Protein AF-A0A916L8H2-F1 (afdb_monomer_lite)

Secondary structure (DSSP, 8-state):
-PPPPS--TTSPTT-SSHHHHHHHHHHHHS--PPPSS--------TTSTTHHHHH-HHHHHHHHHHHHHHHHHHHHHHHTT-HHHHHHHHHHHHHHHHHHTTS-HHHHHHHHHHHHHH-HHHHHHHHHHHHHHHHHHHHHHHHHHHHHHHHHHHHHHHHHHHHTTS-------PPPP-----------

Sequence (188 aa):
MYRRQPSYDDIPANVMPIDWYLHVRHAVGGEIAMLPETMAVYRRHAHGIWHSAYTDRRQFWETRGHGMAATLEAMLDLVHGHREREAIVGEVSAWVLREIGKTPGRQGRALLLKSIADHPRMTMLSLQHRWAQTPWRRFKRRLSTELSSLAALAYATRRRALEGRDGGYRETTSPPTGRGRNVRGSHA

pLDDT: mean 82.9, std 18.24, range [34.72, 98.25]

Organism: Mycobacterium tuberculosis (NCBI:txid1773)

Foldseek 3Di:
DADDDPDDPPPDPLQPPVVVLVVLLRVLVDDDDDDPDDPDDDDDDCPDLCNCVPVPVLVSCLPCLLNPLVNLLSCCVSCPPVVVVLLVSLCVLLVSLVSLCVNDDPSSVVSSVVSCVVRVSSVVSVVVNVVVCVVVVVVVVVVVVVVVVVVVVVVVVVVVVVVVVPPPDDDDDDDDDDDDDDDDDDDD

Radius of gyration: 30.88 Å; chains: 1; bounding box: 66×69×76 Å

Structure (mmCIF, N/CA/C/O backbone):
data_AF-A0A916L8H2-F1
#
_entry.id   AF-A0A916L8H2-F1
#
loop_
_atom_site.group_PDB
_atom_site.id
_atom_site.type_symbol
_atom_site.label_atom_id
_atom_site.label_alt_id
_atom_site.label_comp_id
_atom_site.label_asym_id
_atom_site.label_entity_id
_atom_site.label_seq_id
_atom_site.pdbx_PDB_ins_code
_atom_site.Cartn_x
_atom_site.Cartn_y
_atom_site.Cartn_z
_atom_site.occupancy
_atom_site.B_iso_or_equiv
_atom_site.auth_seq_id
_atom_site.auth_comp_id
_atom_site.auth_asym_id
_atom_site.auth_atom_id
_atom_site.pdbx_PDB_model_num
ATOM 1 N N . MET A 1 1 ? 6.626 9.255 -17.683 1.00 68.88 1 MET A N 1
ATOM 2 C CA . MET A 1 1 ? 6.162 8.111 -18.511 1.00 68.88 1 MET A CA 1
ATOM 3 C C . MET A 1 1 ? 7.050 6.909 -18.231 1.00 68.88 1 MET A C 1
ATOM 5 O O . MET A 1 1 ? 8.240 7.122 -18.031 1.00 68.88 1 MET A O 1
ATOM 9 N N . TYR A 1 2 ? 6.517 5.682 -18.199 1.00 78.69 2 TYR A N 1
ATOM 10 C CA . TYR A 1 2 ? 7.358 4.488 -18.020 1.00 78.69 2 TYR A CA 1
ATOM 11 C C . TYR A 1 2 ? 7.918 3.997 -19.344 1.00 78.69 2 TYR A C 1
ATOM 13 O O . TYR A 1 2 ? 7.225 4.001 -20.361 1.00 78.69 2 TYR A O 1
ATOM 21 N N . ARG A 1 3 ? 9.142 3.469 -19.308 1.00 82.06 3 ARG A N 1
ATOM 22 C CA . ARG A 1 3 ? 9.609 2.576 -20.364 1.00 82.06 3 ARG A CA 1
ATOM 23 C C . ARG A 1 3 ? 8.823 1.267 -20.271 1.00 82.06 3 ARG A C 1
ATOM 25 O O . ARG A 1 3 ? 8.783 0.656 -19.205 1.00 82.06 3 ARG A O 1
ATOM 32 N N . ARG A 1 4 ? 8.203 0.848 -21.378 1.00 87.06 4 ARG A N 1
ATOM 33 C CA . ARG A 1 4 ? 7.468 -0.423 -21.467 1.00 87.06 4 ARG A CA 1
ATOM 34 C C . ARG A 1 4 ? 8.397 -1.590 -21.116 1.00 87.06 4 ARG A C 1
ATOM 36 O O . ARG A 1 4 ? 9.505 -1.663 -21.642 1.00 87.06 4 ARG A O 1
ATOM 43 N N . GLN A 1 5 ? 7.937 -2.483 -20.243 1.00 88.31 5 GLN A N 1
ATOM 44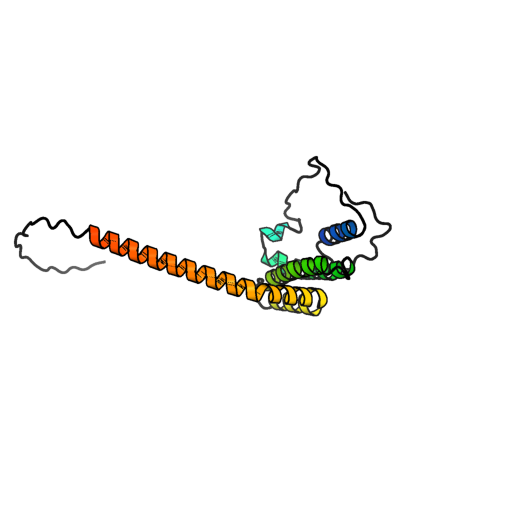 C CA . GLN A 1 5 ? 8.630 -3.738 -19.938 1.00 88.31 5 GLN A CA 1
ATOM 45 C C . GLN A 1 5 ? 8.158 -4.866 -20.878 1.00 88.31 5 GLN A C 1
ATOM 47 O O . GLN A 1 5 ? 7.074 -4.747 -21.457 1.00 88.31 5 GLN A O 1
ATOM 52 N N . PRO A 1 6 ? 8.949 -5.945 -21.057 1.00 90.50 6 PRO A N 1
ATOM 53 C CA . PRO A 1 6 ? 8.623 -7.025 -21.995 1.00 90.50 6 PRO A CA 1
ATOM 54 C C . PRO A 1 6 ? 7.297 -7.749 -21.712 1.00 90.50 6 PRO A C 1
ATOM 56 O O . PRO A 1 6 ? 6.608 -8.126 -22.654 1.00 90.50 6 PRO A O 1
ATOM 59 N N . SER A 1 7 ? 6.927 -7.919 -20.440 1.00 91.75 7 SER A N 1
ATOM 60 C CA . SER A 1 7 ? 5.671 -8.548 -20.007 1.00 91.75 7 SER A CA 1
ATOM 61 C C . SER A 1 7 ? 5.221 -7.979 -18.651 1.00 91.75 7 SER A C 1
ATOM 63 O O . SER A 1 7 ? 6.020 -7.364 -17.937 1.00 91.75 7 SER A O 1
ATOM 65 N N . TYR A 1 8 ? 3.937 -8.174 -18.341 1.00 93.25 8 TYR A N 1
ATOM 66 C CA . TYR A 1 8 ? 3.274 -7.873 -17.068 1.00 93.25 8 TYR A CA 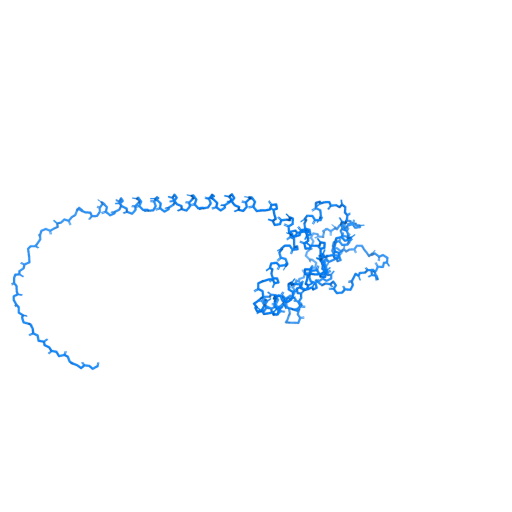1
ATOM 67 C C . TYR A 1 8 ? 2.445 -9.065 -16.549 1.00 93.25 8 TYR A C 1
ATOM 69 O O . TYR A 1 8 ? 1.621 -8.899 -15.651 1.00 93.25 8 TYR A O 1
ATOM 77 N N . ASP A 1 9 ? 2.629 -10.258 -17.119 1.00 94.31 9 ASP A N 1
ATOM 78 C CA . ASP A 1 9 ? 1.820 -11.446 -16.794 1.00 94.31 9 ASP A CA 1
ATOM 79 C C . ASP A 1 9 ? 2.128 -11.999 -15.391 1.00 94.31 9 ASP A C 1
ATOM 81 O O . ASP A 1 9 ? 1.375 -12.794 -14.837 1.00 94.31 9 ASP A O 1
ATOM 85 N N . ASP A 1 10 ? 3.233 -11.544 -14.804 1.00 93.25 10 ASP A N 1
ATOM 86 C CA . ASP A 1 10 ? 3.721 -11.873 -13.469 1.00 93.25 10 ASP A CA 1
ATOM 87 C C . ASP A 1 10 ? 3.160 -10.959 -12.365 1.00 93.25 10 ASP A C 1
ATOM 89 O O . ASP A 1 10 ? 3.525 -11.118 -11.200 1.00 93.25 10 ASP A O 1
ATOM 93 N N . ILE A 1 11 ? 2.291 -9.990 -12.690 1.00 94.06 11 ILE A N 1
ATOM 94 C CA . ILE A 1 11 ? 1.663 -9.141 -11.667 1.00 94.06 11 ILE A CA 1
ATOM 95 C C . ILE A 1 11 ? 0.781 -10.013 -10.760 1.00 94.06 11 ILE A C 1
ATOM 97 O O . ILE A 1 11 ? -0.149 -10.658 -11.255 1.00 94.06 11 ILE A O 1
ATOM 101 N N . PRO A 1 12 ? 0.998 -10.001 -9.430 1.00 93.62 12 PRO A N 1
ATOM 102 C CA . PRO A 1 12 ? 0.178 -10.786 -8.520 1.00 93.62 12 PRO A CA 1
ATOM 103 C C . PRO A 1 12 ? -1.307 -10.420 -8.602 1.00 93.62 12 PRO A C 1
ATOM 105 O O . PRO A 1 12 ? -1.689 -9.251 -8.713 1.00 93.62 12 PRO A O 1
ATOM 108 N N . ALA A 1 13 ? -2.166 -11.434 -8.499 1.00 88.19 13 ALA A N 1
ATOM 109 C CA . ALA A 1 13 ? -3.608 -11.235 -8.472 1.00 88.19 13 ALA A CA 1
ATOM 110 C C . ALA A 1 13 ? -4.035 -10.384 -7.260 1.00 88.19 13 ALA A C 1
ATOM 112 O O . ALA A 1 13 ? -3.429 -10.439 -6.191 1.00 88.19 13 ALA A O 1
ATOM 113 N N . ASN A 1 14 ? -5.132 -9.636 -7.408 1.00 88.31 14 ASN A N 1
ATOM 114 C CA . ASN A 1 14 ? -5.756 -8.818 -6.354 1.00 88.31 14 ASN A CA 1
ATOM 115 C C . ASN A 1 14 ? -4.944 -7.605 -5.860 1.00 88.31 14 ASN A C 1
ATOM 117 O O . ASN A 1 14 ? -5.375 -6.933 -4.920 1.00 88.31 14 ASN A O 1
ATOM 121 N N . VAL A 1 15 ? -3.823 -7.275 -6.510 1.00 93.62 15 VAL A N 1
ATOM 122 C CA . VAL A 1 15 ? -3.120 -6.003 -6.301 1.00 93.62 15 VAL A CA 1
ATOM 123 C C . VAL A 1 15 ? -4.055 -4.848 -6.661 1.00 93.62 15 VAL A C 1
ATOM 125 O O . VAL A 1 15 ? -4.536 -4.725 -7.789 1.00 93.62 15 VAL A O 1
ATOM 128 N N . MET A 1 16 ? -4.329 -3.992 -5.683 1.00 92.31 16 MET A N 1
ATOM 129 C CA . MET A 1 16 ? -5.097 -2.769 -5.863 1.00 92.31 16 MET A CA 1
ATOM 130 C C . MET A 1 16 ? -4.625 -1.686 -4.871 1.00 92.31 16 MET A C 1
ATOM 132 O O . MET A 1 16 ? -4.558 -1.951 -3.676 1.00 92.31 16 MET A O 1
ATOM 136 N N . PRO A 1 17 ? -4.367 -0.446 -5.309 1.00 92.69 17 PRO A N 1
ATOM 137 C CA . PRO A 1 17 ? -4.507 0.013 -6.680 1.00 92.69 17 PRO A CA 1
ATOM 138 C C . PRO A 1 17 ? -3.258 -0.378 -7.493 1.00 92.69 17 PRO A C 1
ATOM 140 O O . PRO A 1 17 ? -2.128 -0.334 -7.008 1.00 92.69 17 PRO A O 1
ATOM 143 N N . ILE A 1 18 ? -3.477 -0.839 -8.726 1.00 93.38 18 ILE A N 1
ATOM 144 C CA . ILE A 1 18 ? -2.416 -1.410 -9.575 1.00 93.38 18 ILE A CA 1
ATOM 145 C C . ILE A 1 18 ? -1.380 -0.367 -10.014 1.00 93.38 18 ILE A C 1
ATOM 147 O O . ILE A 1 18 ? -0.219 -0.698 -10.241 1.00 93.38 18 ILE A O 1
ATOM 151 N N . ASP A 1 19 ? -1.780 0.902 -10.095 1.00 91.88 19 ASP A N 1
ATOM 152 C CA . ASP A 1 19 ? -0.904 2.019 -10.441 1.00 91.88 19 ASP A CA 1
ATOM 153 C C . ASP A 1 19 ? 0.267 2.144 -9.458 1.00 91.88 19 ASP A C 1
ATOM 155 O O . ASP A 1 19 ? 1.407 2.266 -9.897 1.00 91.88 19 ASP A O 1
ATOM 159 N N . TRP A 1 20 ? 0.026 2.005 -8.150 1.00 94.19 20 TRP A N 1
ATOM 160 C CA . TRP A 1 20 ? 1.070 2.035 -7.120 1.00 94.19 20 TRP A CA 1
ATOM 161 C C . TRP A 1 20 ? 2.143 0.976 -7.377 1.00 94.19 20 TRP A C 1
ATOM 163 O O . TRP A 1 20 ? 3.334 1.290 -7.382 1.00 94.19 20 TRP A O 1
ATOM 173 N N . TYR A 1 21 ? 1.726 -0.266 -7.628 1.00 95.31 21 TYR A N 1
ATOM 174 C CA . TYR A 1 21 ? 2.643 -1.364 -7.927 1.00 95.31 21 TYR A CA 1
ATOM 175 C C . TYR A 1 21 ? 3.442 -1.095 -9.205 1.00 95.31 21 TYR A C 1
ATOM 177 O O . TYR A 1 21 ? 4.666 -1.228 -9.210 1.00 95.31 21 TYR A O 1
ATOM 185 N N . LEU A 1 22 ? 2.772 -0.648 -10.272 1.00 93.62 22 LEU A N 1
ATOM 186 C CA . LEU A 1 22 ? 3.420 -0.334 -11.546 1.00 93.62 22 LEU A CA 1
ATOM 187 C C . LEU A 1 22 ? 4.445 0.798 -11.410 1.00 93.62 22 LEU A C 1
ATOM 189 O O . LEU A 1 22 ? 5.539 0.685 -11.961 1.00 93.62 22 LEU A O 1
ATOM 193 N N . HIS A 1 23 ? 4.137 1.853 -10.650 1.00 92.25 23 HIS A N 1
ATOM 194 C CA . HIS A 1 23 ? 5.083 2.936 -10.372 1.00 92.25 23 HIS A CA 1
ATOM 195 C C . HIS A 1 23 ? 6.381 2.398 -9.763 1.00 92.25 23 HIS A C 1
ATOM 197 O O . HIS A 1 23 ? 7.465 2.689 -10.269 1.00 92.25 23 HIS A O 1
ATOM 203 N N . VAL A 1 24 ? 6.273 1.588 -8.705 1.00 92.75 24 VAL A N 1
ATOM 204 C CA . VAL A 1 24 ? 7.440 1.027 -8.011 1.00 92.75 24 VAL A CA 1
ATOM 205 C C . VAL A 1 24 ? 8.186 0.046 -8.909 1.00 92.75 24 VAL A C 1
ATOM 207 O O . VAL A 1 24 ? 9.403 0.144 -9.029 1.00 92.75 24 VAL A O 1
ATOM 210 N N . ARG A 1 25 ? 7.475 -0.850 -9.603 1.00 93.06 25 ARG A N 1
ATOM 211 C CA . ARG A 1 25 ? 8.066 -1.820 -10.538 1.00 93.06 25 ARG A CA 1
ATOM 212 C C . ARG A 1 25 ? 8.907 -1.135 -11.610 1.00 93.06 25 ARG A C 1
ATOM 214 O O . ARG A 1 25 ? 10.015 -1.575 -11.911 1.00 93.06 25 ARG A O 1
ATOM 221 N N . HIS A 1 26 ? 8.398 -0.045 -12.177 1.00 92.75 26 HIS A N 1
ATOM 222 C CA . HIS A 1 26 ? 9.134 0.724 -13.171 1.00 92.75 26 HIS A CA 1
ATOM 223 C C . HIS A 1 26 ? 10.281 1.540 -12.567 1.00 92.75 26 HIS A C 1
ATOM 225 O O . HIS A 1 26 ? 11.321 1.633 -13.209 1.00 92.75 26 HIS A O 1
ATOM 231 N N . ALA A 1 27 ? 10.131 2.064 -11.346 1.00 90.19 27 ALA A N 1
ATOM 232 C CA . ALA A 1 27 ? 11.189 2.788 -10.634 1.00 90.19 27 ALA A CA 1
ATOM 233 C C . ALA A 1 27 ? 12.363 1.892 -10.206 1.00 90.19 27 ALA A C 1
ATOM 235 O O . ALA A 1 27 ? 13.496 2.351 -10.103 1.00 90.19 27 ALA A O 1
ATOM 236 N N . VAL A 1 28 ? 12.100 0.618 -9.899 1.00 89.50 28 VAL A N 1
ATOM 237 C CA . VAL A 1 28 ? 13.145 -0.349 -9.530 1.00 89.50 28 VAL A CA 1
ATOM 238 C C . VAL A 1 28 ? 13.980 -0.730 -10.753 1.00 89.50 28 VAL A C 1
ATOM 240 O O . VAL A 1 28 ? 15.200 -0.798 -10.653 1.00 89.50 28 VAL A O 1
ATOM 243 N N . GLY A 1 29 ? 13.332 -0.962 -11.899 1.00 79.06 29 GLY A N 1
ATOM 244 C CA . GLY A 1 29 ? 13.990 -1.408 -13.132 1.00 79.06 29 GLY A CA 1
ATOM 245 C C . GLY A 1 29 ? 14.486 -0.292 -14.059 1.00 79.06 29 GLY A C 1
ATOM 246 O O . GLY A 1 29 ? 15.014 -0.592 -15.129 1.00 79.06 29 GLY A O 1
ATOM 247 N N . GLY A 1 30 ? 14.289 0.981 -13.714 1.00 78.75 30 GLY A N 1
ATOM 248 C CA . GLY A 1 30 ? 14.696 2.098 -14.560 1.00 78.75 30 GLY A CA 1
ATOM 249 C C . GLY A 1 30 ? 14.448 3.469 -13.940 1.00 78.75 30 GLY A C 1
ATOM 250 O O . GLY A 1 30 ? 13.799 3.612 -12.908 1.00 78.75 30 GLY A O 1
ATOM 251 N N . GLU A 1 31 ? 14.970 4.498 -14.597 1.00 75.69 31 GLU A N 1
ATOM 252 C CA . GLU A 1 31 ? 14.775 5.884 -14.184 1.00 75.69 31 GLU A CA 1
ATOM 253 C C . GLU A 1 31 ? 13.366 6.377 -14.533 1.00 75.69 31 GLU A C 1
ATOM 255 O O . GLU A 1 31 ? 12.789 6.029 -15.569 1.00 75.69 31 GLU A O 1
ATOM 260 N N . ILE A 1 32 ? 12.815 7.233 -13.672 1.00 79.06 32 ILE A N 1
ATOM 261 C CA . ILE A 1 32 ? 11.575 7.959 -13.941 1.00 79.06 32 ILE A CA 1
ATOM 262 C C . ILE A 1 32 ? 11.948 9.384 -14.338 1.00 79.06 32 ILE A C 1
ATOM 264 O O . ILE A 1 32 ? 12.393 10.171 -13.507 1.00 79.06 32 ILE A O 1
ATOM 268 N N . ALA A 1 33 ? 11.721 9.726 -15.605 1.00 81.00 33 ALA A N 1
ATOM 269 C CA . ALA A 1 33 ? 11.857 11.098 -16.075 1.00 81.00 33 ALA A CA 1
ATOM 270 C C . ALA A 1 33 ? 10.641 11.937 -15.651 1.00 81.00 33 ALA A C 1
ATOM 272 O O . ALA A 1 33 ? 9.489 11.566 -15.919 1.00 81.00 33 ALA A O 1
ATOM 273 N N . MET A 1 34 ? 10.912 13.081 -15.022 1.00 84.06 34 MET A N 1
ATOM 274 C CA . MET A 1 34 ? 9.935 14.146 -14.816 1.00 84.06 34 MET A CA 1
ATOM 275 C C . MET A 1 34 ? 9.882 15.010 -16.081 1.00 84.06 34 MET A C 1
ATOM 277 O O . MET A 1 34 ? 10.924 15.417 -16.587 1.00 84.06 34 MET A O 1
ATOM 281 N N . LEU A 1 35 ? 8.680 15.282 -16.587 1.00 85.62 35 LEU A N 1
ATOM 282 C CA . LEU A 1 35 ? 8.478 16.259 -17.658 1.00 85.62 35 LEU A CA 1
ATOM 283 C C . LEU A 1 35 ? 8.185 17.629 -17.025 1.00 85.62 35 LEU A C 1
ATOM 285 O O . LEU A 1 35 ? 7.431 17.664 -16.048 1.00 85.62 35 LEU A O 1
ATOM 289 N N . PRO A 1 36 ? 8.772 18.728 -17.530 1.00 87.62 36 PRO A N 1
ATOM 290 C CA . PRO A 1 36 ? 8.594 20.051 -16.935 1.00 87.62 36 PRO A CA 1
ATOM 291 C C . PRO A 1 36 ? 7.198 20.648 -17.187 1.00 87.62 36 PRO A C 1
ATOM 293 O O . PRO A 1 36 ? 6.792 21.570 -16.481 1.00 87.62 36 PRO A O 1
ATOM 296 N N . GLU A 1 37 ? 6.437 20.122 -18.149 1.00 92.50 37 GLU A N 1
ATOM 297 C CA . GLU A 1 37 ? 5.089 20.585 -18.473 1.00 92.50 37 GLU A CA 1
ATOM 298 C C . GLU A 1 37 ? 3.980 19.813 -17.739 1.00 92.50 37 GLU A C 1
ATOM 300 O O . GLU A 1 37 ? 4.087 18.629 -17.407 1.00 92.50 37 GLU A O 1
ATOM 305 N N . THR A 1 38 ? 2.838 20.478 -17.536 1.00 90.62 38 THR A N 1
ATOM 306 C CA . THR A 1 38 ? 1.627 19.819 -17.028 1.00 90.62 38 THR A CA 1
ATOM 307 C C . THR A 1 38 ? 1.020 18.932 -18.114 1.00 90.62 38 THR A C 1
ATOM 309 O O . THR A 1 38 ? 0.395 19.424 -19.049 1.00 90.62 38 THR A O 1
ATOM 312 N N . MET A 1 39 ? 1.170 17.615 -17.965 1.00 88.19 39 MET A N 1
ATOM 313 C CA . MET A 1 39 ? 0.714 16.633 -18.961 1.00 88.19 39 MET A CA 1
ATOM 314 C C . MET A 1 39 ? -0.669 16.027 -18.677 1.00 88.19 39 MET A C 1
ATOM 316 O O . MET A 1 39 ? -1.216 15.332 -19.531 1.00 88.19 39 MET A O 1
ATOM 320 N N . ALA A 1 40 ? -1.240 16.233 -17.484 1.00 86.75 40 ALA A N 1
ATOM 321 C CA . ALA A 1 40 ? -2.526 15.645 -17.111 1.00 86.75 40 ALA A CA 1
ATOM 322 C C . ALA A 1 40 ? -3.271 16.470 -16.053 1.00 86.75 40 ALA A C 1
ATOM 324 O O . ALA A 1 40 ? -2.662 17.099 -15.190 1.00 86.75 40 ALA A O 1
ATOM 325 N N . VAL A 1 41 ? -4.605 16.398 -16.084 1.00 88.25 41 VAL A N 1
ATOM 326 C CA . VAL A 1 41 ? -5.491 16.933 -15.041 1.00 88.25 41 VAL A CA 1
ATOM 327 C C . VAL A 1 41 ? -6.235 15.772 -14.392 1.00 88.25 41 VAL A C 1
ATOM 329 O O . VAL A 1 41 ? -6.882 14.980 -15.080 1.00 88.25 41 VAL A O 1
ATOM 332 N N . TYR A 1 42 ? -6.179 15.678 -13.063 1.00 86.94 42 TYR A N 1
ATOM 333 C CA . TYR A 1 42 ? -6.914 14.657 -12.323 1.00 86.94 42 TYR A CA 1
ATOM 334 C C . TYR A 1 42 ? -8.390 15.047 -12.187 1.00 86.94 42 TYR A C 1
ATOM 336 O O . TYR A 1 42 ? -8.735 15.997 -11.483 1.00 86.94 42 TYR A O 1
ATOM 344 N N . ARG A 1 43 ? -9.278 14.301 -12.851 1.00 87.31 43 ARG A N 1
ATOM 345 C CA . ARG A 1 43 ? -10.729 14.496 -12.748 1.00 87.31 43 ARG A CA 1
ATOM 346 C C . ARG A 1 43 ? -11.316 13.530 -11.730 1.00 87.31 43 ARG A C 1
ATOM 348 O O . ARG A 1 43 ? -11.178 12.316 -11.853 1.00 87.31 43 ARG A O 1
ATOM 355 N N . ARG A 1 44 ? -12.022 14.070 -10.738 1.00 87.50 44 ARG A N 1
ATOM 356 C CA . ARG A 1 44 ? -12.821 13.265 -9.810 1.00 87.50 44 ARG A CA 1
ATOM 357 C C . ARG A 1 44 ? -14.134 12.886 -10.484 1.00 87.50 44 ARG A C 1
ATOM 359 O O . ARG A 1 44 ? -14.810 13.744 -11.039 1.00 87.50 44 ARG A O 1
ATOM 366 N N . HIS A 1 45 ? -14.492 11.611 -10.418 1.00 88.75 45 HIS A N 1
ATOM 367 C CA . HIS A 1 45 ? -15.741 11.095 -10.968 1.00 88.75 45 HIS A CA 1
ATOM 368 C C . HIS A 1 45 ? -16.382 10.120 -9.980 1.00 88.75 45 HIS A C 1
ATOM 370 O O . HIS A 1 45 ? -15.664 9.424 -9.266 1.00 88.75 45 HIS A O 1
ATOM 376 N N . ALA A 1 46 ? -17.717 10.056 -9.947 1.00 89.75 46 ALA A N 1
ATOM 377 C CA . ALA A 1 46 ? -18.465 9.246 -8.976 1.00 89.75 46 ALA A CA 1
ATOM 378 C C . ALA A 1 46 ? -18.130 7.743 -9.033 1.00 89.75 46 ALA A C 1
ATOM 380 O O . ALA A 1 46 ? -18.167 7.047 -8.023 1.00 89.75 46 ALA A O 1
ATOM 381 N N . HIS A 1 47 ? -17.742 7.263 -10.216 1.00 87.00 47 HIS A N 1
ATOM 382 C CA . HIS A 1 47 ? -17.344 5.875 -10.463 1.00 87.00 47 HIS A CA 1
ATOM 383 C C . HIS A 1 47 ? -15.846 5.612 -10.222 1.00 87.00 47 HIS A C 1
ATOM 385 O O . HIS A 1 47 ? -15.349 4.530 -10.523 1.00 87.00 47 HIS A O 1
ATOM 391 N N . GLY A 1 48 ? -15.094 6.606 -9.745 1.00 88.38 48 GLY A N 1
ATOM 392 C CA . GLY A 1 48 ? -13.654 6.492 -9.546 1.00 88.38 48 GLY A CA 1
ATOM 393 C C . GLY A 1 48 ? -13.340 5.700 -8.296 1.00 88.38 48 GLY A C 1
ATOM 394 O O . GLY A 1 48 ? -14.016 5.850 -7.280 1.00 88.38 48 GLY A O 1
ATOM 395 N N . ILE A 1 49 ? -12.273 4.901 -8.332 1.00 88.06 49 ILE A N 1
ATOM 396 C CA . ILE A 1 49 ? -11.876 4.086 -7.176 1.00 88.06 49 ILE A CA 1
ATOM 397 C C . ILE A 1 49 ? -11.639 4.933 -5.920 1.00 88.06 49 ILE A C 1
ATOM 399 O O . ILE A 1 49 ? -11.966 4.520 -4.812 1.00 88.06 49 ILE A O 1
ATOM 403 N N . TRP A 1 50 ? -11.139 6.152 -6.115 1.00 91.31 50 TRP A N 1
ATOM 404 C CA . TRP A 1 50 ? -10.866 7.115 -5.057 1.00 91.31 50 TRP A CA 1
ATOM 405 C C . TRP A 1 50 ? -12.077 7.960 -4.662 1.00 91.31 50 TRP A C 1
ATOM 407 O O . TRP A 1 50 ? -11.977 8.723 -3.709 1.00 91.31 50 TRP A O 1
ATOM 417 N N . HIS A 1 51 ? -13.215 7.866 -5.357 1.00 92.06 51 HIS A N 1
ATOM 418 C CA . HIS A 1 51 ? -14.397 8.667 -5.035 1.00 92.06 51 HIS A CA 1
ATOM 419 C C . HIS A 1 51 ? -14.893 8.376 -3.617 1.00 92.06 51 HIS A C 1
ATOM 421 O O . HIS A 1 51 ? -14.986 9.296 -2.802 1.00 92.06 51 HIS A O 1
ATOM 427 N N . SER A 1 52 ? -15.095 7.093 -3.295 1.00 91.31 52 SER A N 1
ATOM 428 C CA . SER A 1 52 ? -15.524 6.675 -1.958 1.00 91.31 52 SER A CA 1
ATOM 429 C C . SER A 1 52 ? -14.473 6.959 -0.890 1.00 91.31 52 SER A C 1
ATOM 431 O O . SER A 1 52 ? -14.838 7.205 0.249 1.00 91.31 52 SER A O 1
ATOM 433 N N . ALA A 1 53 ? -13.182 7.068 -1.225 1.00 90.06 53 ALA A N 1
ATOM 434 C CA . ALA A 1 53 ? -12.172 7.469 -0.241 1.00 90.06 53 ALA A CA 1
ATOM 435 C C . ALA A 1 53 ? -12.480 8.838 0.405 1.00 90.06 53 ALA A C 1
ATOM 437 O O . ALA A 1 53 ? -12.099 9.070 1.555 1.00 90.06 53 ALA A O 1
ATOM 438 N N . TYR A 1 54 ? -13.183 9.722 -0.317 1.00 88.56 54 TYR A N 1
ATOM 439 C CA . TYR A 1 54 ? -13.592 11.043 0.166 1.00 88.56 54 TYR A CA 1
ATOM 440 C C . TYR A 1 54 ? -15.058 11.112 0.605 1.00 88.56 54 TYR A C 1
ATOM 442 O O . TYR A 1 54 ? -15.360 11.857 1.533 1.00 88.56 54 TYR A O 1
ATOM 450 N N . THR A 1 55 ? -15.959 10.380 -0.056 1.00 93.31 55 THR A N 1
ATOM 451 C CA . THR A 1 55 ? -17.409 10.471 0.198 1.00 93.31 55 THR A CA 1
ATOM 452 C C . THR A 1 55 ? -17.921 9.440 1.201 1.00 93.31 55 THR A C 1
ATOM 454 O O . THR A 1 55 ? -18.815 9.753 1.978 1.00 93.31 55 THR A O 1
ATOM 457 N N . ASP A 1 56 ? -17.324 8.248 1.239 1.00 92.62 56 ASP A N 1
ATOM 458 C CA . ASP A 1 56 ? -17.625 7.189 2.204 1.00 92.62 56 ASP A CA 1
ATOM 459 C C . ASP A 1 56 ? -16.360 6.376 2.510 1.00 92.62 56 ASP A C 1
ATOM 461 O O . ASP A 1 56 ? -16.079 5.305 1.955 1.00 92.62 56 ASP A O 1
ATOM 465 N N . ARG A 1 57 ? -15.563 6.920 3.432 1.00 92.00 57 ARG A N 1
ATOM 466 C CA . ARG A 1 57 ? -14.288 6.325 3.843 1.00 92.00 57 ARG A CA 1
ATOM 467 C C . ARG A 1 57 ? -14.460 4.894 4.354 1.00 92.00 57 ARG A C 1
ATOM 469 O O . ARG A 1 57 ? -13.551 4.086 4.185 1.00 92.00 57 ARG A O 1
ATOM 476 N N . ARG A 1 58 ? -15.594 4.580 4.987 1.00 92.44 58 ARG A N 1
ATOM 477 C CA . ARG A 1 58 ? -15.867 3.240 5.509 1.00 92.44 58 ARG A CA 1
ATOM 478 C C . ARG A 1 58 ? -16.026 2.260 4.353 1.00 92.44 58 ARG A C 1
ATOM 480 O O . ARG A 1 58 ? -15.283 1.283 4.298 1.00 92.44 58 ARG A O 1
ATOM 487 N N . GLN A 1 59 ? -16.923 2.563 3.415 1.00 92.31 59 GLN A N 1
ATOM 488 C CA . GLN A 1 59 ? -17.130 1.748 2.219 1.00 92.31 59 GLN A CA 1
ATOM 489 C C . GLN A 1 59 ? -15.820 1.546 1.450 1.00 92.31 59 GLN A C 1
ATOM 491 O O . GLN A 1 59 ? -15.534 0.437 0.989 1.00 92.31 59 GLN A O 1
ATOM 496 N N . PHE A 1 60 ? -15.002 2.599 1.334 1.00 94.38 60 PHE A N 1
ATOM 497 C CA . PHE A 1 60 ? -13.694 2.507 0.696 1.00 94.38 60 PHE A CA 1
ATOM 498 C C . PHE A 1 60 ? -12.821 1.436 1.354 1.00 94.38 60 PHE A C 1
ATOM 500 O O . PHE A 1 60 ? -12.422 0.492 0.678 1.00 94.38 60 PHE A O 1
ATOM 507 N N . TRP A 1 61 ? -12.554 1.527 2.659 1.00 95.00 61 TRP A N 1
ATOM 508 C CA . TRP A 1 61 ? -11.669 0.566 3.326 1.00 95.00 61 TRP A CA 1
ATOM 509 C C . TRP A 1 61 ? -12.256 -0.843 3.396 1.00 95.00 61 TRP A C 1
ATOM 511 O O . TRP A 1 61 ? -11.496 -1.795 3.233 1.00 95.00 61 TRP A O 1
ATOM 521 N N . GLU A 1 62 ? -13.576 -0.993 3.538 1.00 93.44 62 GLU A N 1
ATOM 522 C CA . GLU A 1 62 ? -14.246 -2.301 3.484 1.00 93.44 62 GLU A CA 1
ATOM 523 C C . GLU A 1 62 ? -14.068 -2.989 2.124 1.00 93.44 62 GLU A C 1
ATOM 525 O O . GLU A 1 62 ? -13.832 -4.193 2.063 1.00 93.44 62 GLU A O 1
ATOM 530 N N . THR A 1 63 ? -14.130 -2.221 1.034 1.00 92.38 63 THR A N 1
ATOM 531 C CA . THR A 1 63 ? -14.068 -2.759 -0.335 1.00 92.38 63 THR A CA 1
ATOM 532 C C . THR A 1 63 ? -12.634 -2.893 -0.848 1.00 92.38 63 THR A C 1
ATOM 534 O O . THR A 1 63 ? -12.323 -3.770 -1.650 1.00 92.38 63 THR A O 1
ATOM 537 N N . ARG A 1 64 ? -11.753 -1.975 -0.445 1.00 94.25 64 ARG A N 1
ATOM 538 C CA . ARG A 1 64 ? -10.443 -1.748 -1.073 1.00 94.25 64 ARG A CA 1
ATOM 539 C C . ARG A 1 64 ? -9.269 -2.070 -0.147 1.00 94.25 64 ARG A C 1
ATOM 541 O O . ARG A 1 64 ? -8.171 -2.324 -0.631 1.00 94.25 64 ARG A O 1
ATOM 548 N N . GLY A 1 65 ? -9.480 -2.119 1.168 1.00 95.06 65 GLY A N 1
ATOM 549 C CA . GLY A 1 65 ? -8.398 -2.244 2.147 1.00 95.06 65 GLY A CA 1
ATOM 550 C C . GLY A 1 65 ? -7.560 -3.515 2.004 1.00 95.06 65 GLY A C 1
ATOM 551 O O . GLY A 1 65 ? -6.336 -3.446 2.085 1.00 95.06 65 GLY A O 1
ATOM 552 N N . HIS A 1 66 ? -8.191 -4.664 1.742 1.00 96.00 66 HIS A N 1
ATOM 553 C CA . HIS A 1 66 ? -7.461 -5.925 1.534 1.00 96.00 66 HIS A CA 1
ATOM 554 C C . HIS A 1 66 ? -6.596 -5.889 0.267 1.00 96.00 66 HIS A C 1
ATOM 556 O O . HIS A 1 66 ? -5.426 -6.246 0.324 1.00 96.00 66 HIS A O 1
ATOM 562 N N . GLY A 1 67 ? -7.106 -5.328 -0.834 1.00 96.56 67 GLY A N 1
ATOM 563 C CA . GLY A 1 67 ? -6.313 -5.127 -2.053 1.00 96.56 67 GLY A CA 1
ATOM 564 C C . GLY A 1 67 ? -5.116 -4.188 -1.847 1.00 96.56 67 GLY A C 1
ATOM 565 O O . GLY A 1 67 ? -4.038 -4.435 -2.387 1.00 96.56 67 GLY A O 1
ATOM 566 N N . MET A 1 68 ? -5.259 -3.152 -1.007 1.00 96.50 68 MET A N 1
ATOM 567 C CA . MET A 1 68 ? -4.129 -2.279 -0.640 1.00 96.50 68 MET A CA 1
ATOM 568 C C . MET A 1 68 ? -3.051 -3.031 0.129 1.00 96.50 68 MET A C 1
ATOM 570 O O . MET A 1 68 ? -1.866 -2.839 -0.132 1.00 96.50 68 MET A O 1
ATOM 574 N N . ALA A 1 69 ? -3.456 -3.903 1.051 1.00 97.56 69 ALA A N 1
ATOM 575 C CA . ALA A 1 69 ? -2.533 -4.774 1.763 1.00 97.56 69 ALA A CA 1
ATOM 576 C C . ALA A 1 69 ? -1.805 -5.729 0.796 1.00 97.56 69 ALA A C 1
ATOM 578 O O . ALA A 1 69 ? -0.581 -5.824 0.856 1.00 97.56 69 ALA A O 1
ATOM 579 N N . ALA A 1 70 ? -2.530 -6.340 -0.147 1.00 98.00 70 ALA A N 1
ATOM 580 C CA . ALA A 1 70 ? -1.952 -7.199 -1.181 1.00 98.00 70 ALA A CA 1
ATOM 581 C C . ALA A 1 70 ? -0.941 -6.455 -2.073 1.00 98.00 70 ALA A C 1
ATOM 583 O O . ALA A 1 70 ? 0.104 -7.001 -2.411 1.00 98.00 70 ALA A O 1
ATOM 584 N N . THR A 1 71 ? -1.205 -5.187 -2.404 1.00 98.25 71 THR A N 1
ATOM 585 C CA . THR A 1 71 ? -0.269 -4.339 -3.162 1.00 98.25 71 THR A CA 1
ATOM 586 C C . THR A 1 71 ? 1.051 -4.141 -2.430 1.00 98.25 71 THR A C 1
ATOM 588 O O . THR A 1 71 ? 2.113 -4.278 -3.030 1.00 98.25 71 THR A O 1
ATOM 591 N N . LEU A 1 72 ? 0.997 -3.827 -1.134 1.00 97.94 72 LEU A N 1
ATOM 592 C CA . LEU A 1 72 ? 2.198 -3.614 -0.325 1.00 97.94 72 LEU A CA 1
ATOM 593 C C . LEU A 1 72 ? 2.973 -4.913 -0.108 1.00 97.94 72 LEU A C 1
ATOM 595 O O . LEU A 1 72 ? 4.197 -4.899 -0.156 1.00 97.94 72 LEU A O 1
ATOM 599 N N . GLU A 1 73 ? 2.268 -6.031 0.070 1.00 97.69 73 GLU A N 1
ATOM 600 C CA . GLU A 1 73 ? 2.878 -7.360 0.118 1.00 97.69 73 GLU A CA 1
ATOM 601 C C . GLU A 1 73 ? 3.614 -7.677 -1.193 1.00 97.69 73 GLU A C 1
ATOM 603 O O . GLU A 1 73 ? 4.782 -8.052 -1.158 1.00 97.69 73 GLU A O 1
ATOM 608 N N . ALA A 1 74 ? 2.974 -7.449 -2.344 1.00 97.62 74 ALA A N 1
ATOM 609 C CA . ALA A 1 74 ? 3.574 -7.666 -3.660 1.00 97.62 74 ALA A CA 1
ATOM 610 C C . ALA A 1 74 ? 4.785 -6.752 -3.923 1.00 97.62 74 ALA A C 1
ATOM 612 O O . ALA A 1 74 ? 5.738 -7.146 -4.593 1.00 97.62 74 ALA A O 1
ATOM 613 N N . MET A 1 75 ? 4.782 -5.525 -3.392 1.00 97.19 75 MET A N 1
ATOM 614 C CA . MET A 1 75 ? 5.924 -4.615 -3.514 1.00 97.19 75 MET A CA 1
ATOM 615 C C . MET A 1 75 ? 7.180 -5.136 -2.814 1.00 97.19 75 MET A C 1
ATOM 617 O O . MET A 1 75 ? 8.274 -4.757 -3.224 1.00 97.19 75 MET A O 1
ATOM 621 N N . LEU A 1 76 ? 7.057 -6.004 -1.804 1.00 97.00 76 LEU A N 1
ATOM 622 C CA . LEU A 1 76 ? 8.224 -6.587 -1.135 1.00 97.00 76 LEU A CA 1
ATOM 623 C C . LEU A 1 76 ? 9.058 -7.450 -2.078 1.00 97.00 76 LEU A C 1
ATOM 625 O O . LEU A 1 76 ? 10.277 -7.460 -1.951 1.00 97.00 76 LEU A O 1
ATOM 629 N N . ASP A 1 77 ? 8.430 -8.093 -3.061 1.00 96.25 77 ASP A N 1
ATOM 630 C CA . ASP A 1 77 ? 9.150 -8.870 -4.072 1.00 96.25 77 ASP A CA 1
ATOM 631 C C . ASP A 1 77 ? 9.910 -7.958 -5.053 1.00 96.25 77 ASP A C 1
ATOM 633 O O . ASP A 1 77 ? 10.951 -8.341 -5.579 1.00 96.25 77 ASP A O 1
ATOM 637 N N . LEU A 1 78 ? 9.452 -6.712 -5.244 1.00 95.12 78 LEU A N 1
ATOM 638 C CA . LEU A 1 78 ? 10.143 -5.714 -6.070 1.00 95.12 78 LEU A CA 1
ATOM 639 C C . LEU A 1 78 ? 11.340 -5.071 -5.363 1.00 95.12 78 LEU A C 1
ATOM 641 O O . LEU A 1 78 ? 12.270 -4.616 -6.024 1.00 95.12 78 LEU A O 1
ATOM 645 N N . VAL A 1 79 ? 11.298 -4.955 -4.034 1.00 95.25 79 VAL A N 1
ATOM 646 C CA . VAL A 1 79 ? 12.319 -4.234 -3.250 1.00 95.25 79 VAL A CA 1
ATOM 647 C C . VAL A 1 79 ? 13.147 -5.146 -2.350 1.00 95.25 79 VAL A C 1
ATOM 649 O O . VAL A 1 79 ? 13.881 -4.652 -1.493 1.00 95.25 79 VAL A O 1
ATOM 652 N N . HIS A 1 80 ? 13.036 -6.458 -2.548 1.00 93.75 80 HIS A N 1
ATOM 653 C CA . HIS A 1 80 ? 13.659 -7.468 -1.706 1.00 93.75 80 HIS A CA 1
ATOM 654 C C . HIS A 1 80 ? 15.157 -7.207 -1.495 1.00 93.75 80 HIS A C 1
ATOM 656 O O . HIS A 1 80 ? 15.905 -6.967 -2.443 1.00 93.75 80 HIS A O 1
ATOM 662 N N . GLY A 1 81 ? 15.595 -7.240 -0.235 1.00 91.69 81 GLY A N 1
ATOM 663 C CA . GLY A 1 81 ? 16.996 -7.039 0.144 1.00 91.69 81 GLY A CA 1
ATOM 664 C C . GLY A 1 81 ? 17.413 -5.569 0.267 1.00 91.69 81 GLY A C 1
ATOM 665 O O . GLY A 1 81 ? 18.473 -5.275 0.825 1.00 91.69 81 GLY A O 1
ATOM 666 N N . HIS A 1 82 ? 16.574 -4.619 -0.155 1.00 94.75 82 HIS A N 1
ATOM 667 C CA . HIS A 1 82 ? 16.816 -3.189 0.030 1.00 94.75 82 HIS A CA 1
ATOM 668 C C . HIS A 1 82 ? 16.159 -2.687 1.319 1.00 94.75 82 HIS A C 1
ATOM 670 O O . HIS A 1 82 ? 15.049 -2.154 1.299 1.00 94.75 82 HIS A O 1
ATOM 676 N N . ARG A 1 83 ? 16.875 -2.797 2.447 1.00 93.94 83 ARG A N 1
ATOM 677 C CA . ARG A 1 83 ? 16.351 -2.492 3.798 1.00 93.94 83 ARG A CA 1
ATOM 678 C C . ARG A 1 83 ? 15.652 -1.133 3.911 1.00 93.94 83 ARG A C 1
ATOM 680 O O . ARG A 1 83 ? 14.622 -1.032 4.568 1.00 93.94 83 ARG A O 1
ATOM 687 N N . GLU A 1 84 ? 16.184 -0.091 3.273 1.00 93.62 84 GLU A N 1
ATOM 688 C CA . GLU A 1 84 ? 15.575 1.250 3.286 1.00 93.62 84 GLU A CA 1
ATOM 689 C C . GLU A 1 84 ? 14.222 1.284 2.565 1.00 93.62 84 GLU A C 1
ATOM 691 O O . GLU A 1 84 ? 13.267 1.892 3.046 1.00 93.62 84 GLU A O 1
ATOM 696 N N . ARG A 1 85 ? 14.109 0.583 1.433 1.00 94.69 85 ARG A N 1
ATOM 697 C CA . ARG A 1 85 ? 12.869 0.501 0.653 1.00 94.69 85 ARG A CA 1
ATOM 698 C C . ARG A 1 85 ? 11.841 -0.382 1.354 1.00 94.69 85 ARG A C 1
ATOM 700 O O . ARG A 1 85 ? 10.678 -0.003 1.450 1.00 94.69 85 ARG A O 1
ATOM 707 N N . GLU A 1 86 ? 12.272 -1.508 1.919 1.00 96.88 86 GLU A N 1
ATOM 708 C CA . GLU A 1 86 ? 11.425 -2.360 2.761 1.00 96.88 86 GLU A CA 1
ATOM 709 C C . GLU A 1 86 ? 10.901 -1.600 3.992 1.00 96.88 86 GLU A C 1
ATOM 711 O O . GLU A 1 86 ? 9.735 -1.748 4.361 1.00 96.88 86 GLU A O 1
ATOM 716 N N . ALA A 1 87 ? 11.712 -0.723 4.597 1.00 95.56 87 ALA A N 1
ATOM 717 C CA . ALA A 1 87 ? 11.274 0.123 5.707 1.00 95.56 87 ALA A CA 1
ATOM 718 C C . ALA A 1 87 ? 10.163 1.106 5.296 1.00 95.56 87 ALA A C 1
ATOM 720 O O . ALA A 1 87 ? 9.214 1.298 6.061 1.00 95.56 87 ALA A O 1
ATOM 721 N N . ILE A 1 88 ? 10.236 1.674 4.085 1.00 96.00 88 ILE A N 1
ATOM 722 C CA . ILE A 1 88 ? 9.162 2.508 3.518 1.00 96.00 88 ILE A CA 1
ATOM 723 C C . ILE A 1 88 ? 7.886 1.676 3.338 1.00 96.00 88 ILE A C 1
ATOM 725 O O . ILE A 1 88 ? 6.811 2.106 3.759 1.00 96.00 88 ILE A O 1
ATOM 729 N N . VAL A 1 89 ? 7.987 0.460 2.787 1.00 97.38 89 VAL A N 1
ATOM 730 C CA . VAL A 1 89 ? 6.826 -0.443 2.670 1.00 97.38 89 VAL A CA 1
ATOM 731 C C . VAL A 1 89 ? 6.234 -0.742 4.052 1.00 97.38 89 VAL A C 1
ATOM 733 O O . VAL A 1 89 ? 5.014 -0.696 4.216 1.00 97.38 89 VAL A O 1
ATOM 736 N N . GLY A 1 90 ? 7.066 -0.967 5.072 1.00 97.44 90 GLY A N 1
ATOM 737 C CA . GLY A 1 90 ? 6.630 -1.162 6.458 1.00 97.44 90 GLY A CA 1
ATOM 738 C C . GLY A 1 90 ? 5.881 0.040 7.044 1.00 97.44 90 GLY A C 1
ATOM 739 O O . GLY A 1 90 ? 4.839 -0.129 7.683 1.00 97.44 90 GLY A O 1
ATOM 740 N N . GLU A 1 91 ? 6.359 1.260 6.795 1.00 97.31 91 GLU A N 1
ATOM 741 C CA . GLU A 1 91 ? 5.677 2.493 7.203 1.00 97.31 91 GLU A CA 1
ATOM 742 C C . GLU A 1 91 ? 4.286 2.615 6.570 1.00 97.31 91 GLU A C 1
ATOM 744 O O . GLU A 1 91 ? 3.287 2.811 7.276 1.00 97.31 91 GLU A O 1
ATOM 749 N N . VAL A 1 92 ? 4.204 2.451 5.248 1.00 97.62 92 VAL A N 1
ATOM 750 C CA . VAL A 1 92 ? 2.938 2.549 4.509 1.00 97.62 92 VAL A CA 1
ATOM 751 C C . VAL A 1 92 ? 1.984 1.426 4.933 1.00 97.62 92 VAL A C 1
ATOM 753 O O . VAL A 1 92 ? 0.797 1.679 5.150 1.00 97.62 92 VAL A O 1
ATOM 756 N N . SER A 1 93 ? 2.497 0.218 5.181 1.00 98.12 93 SER A N 1
ATOM 757 C CA . SER A 1 93 ? 1.724 -0.917 5.711 1.00 98.12 93 SER A CA 1
ATOM 758 C C . SER A 1 93 ? 1.135 -0.612 7.087 1.00 98.12 93 SER A C 1
ATOM 760 O O . SER A 1 93 ? -0.040 -0.881 7.346 1.00 98.12 93 SER A O 1
ATOM 762 N N . ALA A 1 94 ? 1.904 0.034 7.970 1.00 97.75 94 ALA A N 1
ATOM 763 C CA . ALA A 1 94 ? 1.419 0.457 9.283 1.00 97.75 94 ALA A CA 1
ATOM 764 C C . ALA A 1 94 ? 0.322 1.531 9.193 1.00 97.75 94 ALA A C 1
ATOM 766 O O . ALA A 1 94 ? -0.526 1.636 10.088 1.00 97.75 94 ALA A O 1
ATOM 767 N N . TRP A 1 95 ? 0.333 2.354 8.144 1.00 96.81 95 TRP A N 1
ATOM 768 C CA . TRP A 1 95 ? -0.768 3.261 7.841 1.00 96.81 95 TRP A CA 1
ATOM 769 C C . TRP A 1 95 ? -1.993 2.513 7.304 1.00 96.81 95 TRP A C 1
ATOM 771 O O . TRP A 1 95 ? -3.059 2.663 7.901 1.00 96.81 95 TRP A O 1
ATOM 781 N N . VAL A 1 96 ? -1.851 1.659 6.286 1.00 97.12 96 VAL A N 1
ATOM 782 C CA . VAL A 1 96 ? -2.964 0.887 5.700 1.00 97.12 96 VAL A CA 1
ATOM 783 C C . VAL A 1 96 ? -3.680 0.042 6.753 1.00 97.12 96 VAL A C 1
ATOM 785 O O . VAL A 1 96 ? -4.891 0.171 6.924 1.00 97.12 96 VAL A O 1
ATOM 788 N N . LEU A 1 97 ? -2.950 -0.758 7.535 1.00 97.31 97 LEU A N 1
ATOM 789 C CA . LEU A 1 97 ? -3.545 -1.601 8.580 1.00 97.31 97 LEU A CA 1
ATOM 790 C C . LEU A 1 97 ? -4.264 -0.773 9.653 1.00 97.31 97 LEU A C 1
ATOM 792 O O . LEU A 1 97 ? -5.313 -1.172 10.162 1.00 97.31 97 LEU A O 1
ATOM 796 N N . ARG A 1 98 ? -3.734 0.412 9.983 1.00 95.81 98 ARG A N 1
ATOM 797 C CA . ARG A 1 98 ? -4.395 1.340 10.907 1.00 95.81 98 ARG A CA 1
ATOM 798 C C . ARG A 1 98 ? -5.705 1.867 10.330 1.00 95.81 98 ARG A C 1
ATOM 800 O O . ARG A 1 98 ? -6.658 2.020 11.085 1.00 95.81 98 ARG A O 1
ATOM 807 N N . GLU A 1 99 ? -5.749 2.177 9.041 1.00 95.56 99 GLU A N 1
ATOM 808 C CA . GLU A 1 99 ? -6.965 2.668 8.396 1.00 95.56 99 GLU A CA 1
ATOM 809 C C . GLU A 1 99 ? -8.037 1.587 8.275 1.00 95.56 99 GLU A C 1
ATOM 811 O O . GLU A 1 99 ? -9.182 1.841 8.646 1.00 95.56 99 GLU A O 1
ATOM 816 N N . ILE A 1 100 ? -7.662 0.360 7.903 1.00 95.56 100 ILE A N 1
ATOM 817 C CA . ILE A 1 100 ? -8.575 -0.792 7.941 1.00 95.56 100 ILE A CA 1
ATOM 818 C C . ILE A 1 100 ? -9.145 -0.957 9.357 1.00 95.56 100 ILE A C 1
ATOM 820 O O . ILE A 1 100 ? -10.358 -1.059 9.528 1.00 95.56 100 ILE A O 1
ATOM 824 N N . GLY A 1 101 ? -8.288 -0.888 10.383 1.00 94.69 101 GLY A N 1
ATOM 825 C CA . GLY A 1 101 ? -8.685 -1.026 11.786 1.00 94.69 101 GLY A CA 1
ATOM 826 C C . GLY A 1 101 ? -9.584 0.085 12.342 1.00 94.69 101 GLY A C 1
ATOM 827 O O . GLY A 1 101 ? -10.166 -0.102 13.408 1.00 94.69 101 GLY A O 1
ATOM 828 N N . LYS A 1 102 ? -9.730 1.226 11.653 1.00 94.00 102 LYS A N 1
ATOM 829 C CA . LYS A 1 102 ? -10.702 2.274 12.023 1.00 94.00 102 LYS A CA 1
ATOM 830 C C . LYS A 1 102 ? -12.125 1.952 11.570 1.00 94.00 102 LYS A C 1
ATOM 832 O O . LYS A 1 102 ? -13.061 2.601 12.030 1.00 94.00 102 LYS A O 1
ATOM 837 N N . THR A 1 103 ? -12.292 0.985 10.673 1.00 90.88 103 THR A N 1
ATOM 838 C CA . THR A 1 103 ? -13.604 0.540 10.200 1.00 90.88 103 THR A CA 1
ATOM 839 C C . THR A 1 103 ? -14.365 -0.109 11.363 1.00 90.88 103 THR A C 1
ATOM 841 O O . THR A 1 103 ? -13.888 -1.105 11.913 1.00 90.88 103 THR A O 1
ATOM 844 N N . PRO A 1 104 ? -15.523 0.433 11.778 1.00 87.31 104 PRO A N 1
ATOM 845 C CA . PRO A 1 104 ? -16.231 -0.055 12.955 1.00 87.31 104 PRO A CA 1
ATOM 846 C C . PRO A 1 104 ? -16.874 -1.432 12.725 1.00 87.31 104 PRO A C 1
ATOM 848 O O . PRO A 1 104 ? -17.218 -1.814 11.607 1.00 87.31 104 PRO A O 1
ATOM 851 N N . GLY A 1 105 ? -17.105 -2.163 13.818 1.00 88.50 105 GLY A N 1
ATOM 852 C CA . GLY A 1 105 ? -17.885 -3.404 13.817 1.00 88.50 105 GLY A CA 1
ATOM 853 C C . GLY A 1 105 ? -17.097 -4.683 13.504 1.00 88.50 105 GLY A C 1
ATOM 854 O O . GLY A 1 105 ? -15.874 -4.692 13.348 1.00 88.50 105 GLY A O 1
ATOM 855 N N . ARG A 1 106 ? -17.822 -5.812 13.449 1.00 89.12 106 ARG A N 1
ATOM 856 C CA . ARG A 1 106 ? -17.234 -7.149 13.233 1.00 89.12 106 ARG A CA 1
ATOM 857 C C . ARG A 1 106 ? -16.584 -7.286 11.855 1.00 89.12 106 ARG A C 1
ATOM 859 O O . ARG A 1 106 ? -15.553 -7.939 11.747 1.00 89.12 106 ARG A O 1
ATOM 866 N N . GLN A 1 107 ? -17.153 -6.640 10.838 1.00 87.19 107 GLN A N 1
ATOM 867 C CA . GLN A 1 107 ? -16.667 -6.701 9.459 1.00 87.19 107 GLN A CA 1
ATOM 868 C C . GLN A 1 107 ? -15.291 -6.043 9.301 1.00 87.19 107 GLN A C 1
ATOM 870 O O . GLN A 1 107 ? -14.380 -6.678 8.781 1.00 87.19 107 GLN A O 1
ATOM 875 N N . GLY A 1 108 ? -15.098 -4.829 9.831 1.00 90.31 108 GLY A N 1
ATOM 876 C CA . GLY A 1 108 ? -13.793 -4.158 9.817 1.00 90.31 108 GLY A CA 1
ATOM 877 C C . GLY A 1 108 ? -12.712 -4.947 10.561 1.00 90.31 108 GLY A C 1
ATOM 878 O O . GLY A 1 108 ? -11.592 -5.097 10.072 1.00 90.31 108 GLY A O 1
ATOM 879 N N . ARG A 1 109 ? -13.062 -5.544 11.710 1.00 94.25 109 ARG A N 1
ATOM 880 C CA . ARG A 1 109 ? -12.148 -6.423 12.457 1.00 94.25 109 ARG A CA 1
ATOM 881 C C . ARG A 1 109 ? -11.794 -7.691 11.679 1.00 94.25 109 ARG A C 1
ATOM 883 O O . ARG A 1 109 ? -10.625 -8.060 11.649 1.00 94.25 109 ARG A O 1
ATOM 890 N N . ALA A 1 110 ? -12.778 -8.353 11.072 1.00 95.69 110 ALA A N 1
ATOM 891 C CA . ALA A 1 110 ? -12.547 -9.543 10.258 1.00 95.69 110 ALA A CA 1
ATOM 892 C C . ALA A 1 110 ? -11.648 -9.224 9.057 1.00 95.69 110 ALA A C 1
ATOM 894 O O . ALA A 1 110 ? -10.705 -9.962 8.792 1.00 95.69 110 ALA A O 1
ATOM 895 N N . LEU A 1 111 ? -11.881 -8.086 8.396 1.00 96.31 111 LEU A N 1
ATOM 896 C CA . LEU A 1 111 ? -11.050 -7.608 7.296 1.00 96.31 111 LEU A CA 1
ATOM 897 C C . LEU A 1 111 ? -9.604 -7.363 7.736 1.00 96.31 111 LEU A C 1
ATOM 899 O O . LEU A 1 111 ? -8.684 -7.824 7.070 1.00 96.31 111 LEU A O 1
ATOM 903 N N . LEU A 1 112 ? -9.393 -6.691 8.872 1.00 97.19 112 LEU A N 1
ATOM 904 C CA . LEU A 1 112 ? -8.052 -6.467 9.416 1.00 97.19 112 LEU A CA 1
ATOM 905 C C . LEU A 1 112 ? -7.330 -7.788 9.708 1.00 97.19 112 LEU A C 1
ATOM 907 O O . LEU A 1 112 ? -6.176 -7.952 9.321 1.00 97.19 112 LEU A O 1
ATOM 911 N N . LEU A 1 113 ? -8.004 -8.722 10.384 1.00 97.69 113 LEU A N 1
ATOM 912 C CA . LEU A 1 113 ? -7.431 -10.027 10.718 1.00 97.69 113 LEU A CA 1
ATOM 913 C C . LEU A 1 113 ? -7.107 -10.837 9.461 1.00 97.69 113 LEU A C 1
ATOM 915 O O . LEU A 1 113 ? -6.039 -11.435 9.397 1.00 97.69 113 LEU A O 1
ATOM 919 N N . LYS A 1 114 ? -7.984 -10.799 8.453 1.00 97.31 114 LYS A N 1
ATOM 920 C CA . LYS A 1 114 ? -7.742 -11.423 7.150 1.00 97.31 114 LYS A CA 1
ATOM 921 C C . LYS A 1 114 ? -6.515 -10.822 6.465 1.00 97.31 114 LYS A C 1
ATOM 923 O O . LYS A 1 114 ? -5.635 -11.566 6.059 1.00 97.31 114 LYS A O 1
ATOM 928 N N . SER A 1 115 ? -6.409 -9.493 6.392 1.00 97.31 115 SER A N 1
ATOM 929 C CA . SER A 1 115 ? -5.239 -8.825 5.801 1.00 97.31 115 SER A CA 1
ATOM 930 C C . SER A 1 115 ? -3.937 -9.172 6.526 1.00 97.31 115 SER A C 1
ATOM 932 O O . SER A 1 115 ? -2.905 -9.302 5.882 1.00 97.31 115 SER A O 1
ATOM 934 N N . ILE A 1 116 ? -3.976 -9.331 7.852 1.00 97.94 116 ILE A N 1
ATOM 935 C CA . ILE A 1 116 ? -2.817 -9.758 8.647 1.00 97.94 116 ILE A CA 1
ATOM 936 C C . ILE A 1 116 ? -2.439 -11.211 8.340 1.00 97.94 116 ILE A C 1
ATOM 938 O O . ILE A 1 116 ? -1.259 -11.510 8.175 1.00 97.94 116 ILE A O 1
ATOM 942 N N . ALA A 1 117 ? -3.430 -12.103 8.284 1.00 98.12 117 ALA A N 1
ATOM 943 C CA . ALA A 1 117 ? -3.217 -13.528 8.055 1.00 98.12 117 ALA A CA 1
ATOM 944 C C . ALA A 1 117 ? -2.689 -13.814 6.642 1.00 98.12 117 ALA A C 1
ATOM 946 O O . ALA A 1 117 ? -1.749 -14.587 6.489 1.00 98.12 117 ALA A O 1
ATOM 947 N N . ASP A 1 118 ? -3.258 -13.155 5.631 1.00 97.69 118 ASP A N 1
ATOM 948 C CA . ASP A 1 118 ? -2.900 -13.378 4.227 1.00 97.69 118 ASP A CA 1
ATOM 949 C C . ASP A 1 118 ? -1.554 -12.737 3.847 1.00 97.69 118 ASP A C 1
ATOM 951 O O . ASP A 1 118 ? -0.923 -13.154 2.876 1.00 97.69 118 ASP A O 1
ATOM 955 N N . HIS A 1 119 ? -1.112 -11.711 4.583 1.00 97.50 119 HIS A N 1
ATOM 956 C CA . HIS A 1 119 ? 0.063 -10.901 4.236 1.00 97.50 119 HIS A CA 1
ATOM 957 C C . HIS A 1 119 ? 0.994 -10.702 5.451 1.00 97.50 119 HIS A C 1
ATOM 959 O O . HIS A 1 119 ? 1.108 -9.599 6.012 1.00 97.50 119 HIS A O 1
ATOM 965 N N . PRO A 1 120 ? 1.662 -11.776 5.913 1.00 97.38 120 PRO A N 1
ATOM 966 C CA . PRO A 1 120 ? 2.466 -11.737 7.129 1.00 97.38 120 PRO A CA 1
ATOM 967 C C . PRO A 1 120 ? 3.749 -10.908 6.984 1.00 97.38 120 PRO A C 1
ATOM 969 O O . PRO A 1 120 ? 4.177 -10.300 7.969 1.00 97.38 120 PRO A O 1
ATOM 972 N N . ARG A 1 121 ? 4.364 -10.835 5.790 1.00 97.62 121 ARG A N 1
ATOM 973 C CA . ARG A 1 121 ? 5.639 -10.118 5.593 1.00 97.62 121 ARG A CA 1
ATOM 974 C C . ARG A 1 121 ? 5.450 -8.614 5.771 1.00 97.62 121 ARG A C 1
ATOM 976 O O . ARG A 1 121 ? 6.110 -8.012 6.622 1.00 97.62 121 ARG A O 1
ATOM 983 N N . MET A 1 122 ? 4.494 -8.018 5.056 1.00 96.81 122 MET A N 1
ATOM 984 C CA . MET A 1 122 ? 4.186 -6.592 5.206 1.00 96.81 122 MET A CA 1
ATOM 985 C C . MET A 1 122 ? 3.685 -6.271 6.622 1.00 96.81 122 MET A C 1
ATOM 987 O O . MET A 1 122 ? 4.036 -5.234 7.195 1.00 96.81 122 MET A O 1
ATOM 991 N N . THR A 1 123 ? 2.948 -7.198 7.249 1.00 97.38 123 THR A N 1
ATOM 992 C CA . THR A 1 123 ? 2.478 -7.023 8.628 1.00 97.38 123 THR A CA 1
ATOM 993 C C . THR A 1 123 ? 3.644 -6.984 9.611 1.00 97.38 123 THR A C 1
ATOM 995 O O . THR A 1 123 ? 3.675 -6.114 10.486 1.00 97.38 123 THR A O 1
ATOM 998 N N . MET A 1 124 ? 4.626 -7.873 9.460 1.00 97.69 124 MET A N 1
ATOM 999 C CA . MET A 1 124 ? 5.822 -7.895 10.301 1.00 97.69 124 MET A CA 1
ATOM 1000 C C . MET A 1 124 ? 6.611 -6.586 10.181 1.00 97.69 124 MET A C 1
ATOM 1002 O O . MET A 1 124 ? 6.942 -5.973 11.197 1.00 97.69 124 MET A O 1
ATOM 1006 N N . LEU A 1 125 ? 6.837 -6.098 8.959 1.00 97.25 125 LEU A N 1
ATOM 1007 C CA . LEU A 1 125 ? 7.508 -4.813 8.732 1.00 97.25 125 LEU A CA 1
ATOM 1008 C C . LEU A 1 125 ? 6.725 -3.642 9.338 1.00 97.25 125 LEU A C 1
ATOM 1010 O O . LEU A 1 125 ? 7.310 -2.744 9.948 1.00 97.25 125 LEU A O 1
ATOM 1014 N N . SER A 1 126 ? 5.392 -3.677 9.263 1.00 97.12 126 SER A N 1
ATOM 1015 C CA . SER A 1 126 ? 4.542 -2.678 9.916 1.00 97.12 126 SER A CA 1
ATOM 1016 C C . SER A 1 126 ? 4.710 -2.669 11.441 1.00 97.12 126 SER A C 1
ATOM 1018 O O . SER A 1 126 ? 4.732 -1.603 12.069 1.00 97.12 126 SER A O 1
ATOM 1020 N N . LEU A 1 127 ? 4.860 -3.847 12.057 1.00 96.06 127 LEU A N 1
ATOM 1021 C CA . LEU A 1 127 ? 5.064 -3.992 13.494 1.00 96.06 127 LEU A CA 1
ATOM 1022 C C . LEU A 1 127 ? 6.440 -3.464 13.899 1.00 96.06 127 LEU A C 1
ATOM 1024 O O . LEU A 1 127 ? 6.527 -2.666 14.834 1.00 96.06 127 LEU A O 1
ATOM 1028 N N . GLN A 1 128 ? 7.484 -3.845 13.161 1.00 94.44 128 GLN A N 1
ATOM 1029 C CA . GLN A 1 128 ? 8.848 -3.355 13.364 1.00 94.44 128 GLN A CA 1
ATOM 1030 C C . GLN A 1 128 ? 8.906 -1.826 13.268 1.00 94.44 128 GLN A C 1
ATOM 1032 O O . GLN A 1 128 ? 9.427 -1.172 14.174 1.00 94.44 128 GLN A O 1
ATOM 1037 N N . HIS A 1 129 ? 8.277 -1.240 12.243 1.00 94.25 129 HIS A N 1
ATOM 1038 C CA . HIS A 1 129 ? 8.166 0.211 12.097 1.00 94.25 129 HIS A CA 1
ATOM 1039 C C . HIS A 1 129 ? 7.477 0.851 13.316 1.00 94.25 129 HIS A C 1
ATOM 1041 O O . HIS A 1 129 ? 7.972 1.818 13.899 1.00 94.25 129 HIS A O 1
ATOM 1047 N N . ARG A 1 130 ? 6.341 0.300 13.767 1.00 90.31 130 ARG A N 1
ATOM 1048 C CA . ARG A 1 130 ? 5.624 0.822 14.945 1.00 90.31 130 ARG A CA 1
ATOM 1049 C C . ARG A 1 130 ? 6.449 0.720 16.227 1.00 90.31 130 ARG A C 1
ATOM 1051 O O . ARG A 1 130 ? 6.388 1.633 17.057 1.00 90.31 130 ARG A O 1
ATOM 1058 N N . TRP A 1 131 ? 7.202 -0.360 16.406 1.00 89.38 131 TRP A N 1
ATOM 1059 C CA . TRP A 1 131 ? 8.091 -0.539 17.551 1.00 89.38 131 TRP A CA 1
ATOM 1060 C C . TRP A 1 131 ? 9.241 0.461 17.539 1.00 89.38 131 TRP A C 1
ATOM 1062 O O . TRP A 1 131 ? 9.433 1.140 18.548 1.00 89.38 131 TRP A O 1
ATOM 1072 N N . ALA A 1 132 ? 9.902 0.664 16.399 1.00 86.56 132 ALA A N 1
ATOM 1073 C CA . ALA A 1 132 ? 10.944 1.681 16.249 1.00 86.56 132 ALA A CA 1
ATOM 1074 C C . ALA A 1 132 ? 10.430 3.100 16.576 1.00 86.56 132 ALA A C 1
ATOM 1076 O O . ALA A 1 132 ? 11.126 3.904 17.191 1.00 86.56 132 ALA A O 1
ATOM 1077 N N . GLN A 1 133 ? 9.166 3.394 16.256 1.00 80.19 133 GLN A N 1
ATOM 1078 C CA . GLN A 1 133 ? 8.532 4.682 16.561 1.00 80.19 133 GLN A CA 1
ATOM 1079 C C . GLN A 1 133 ? 8.066 4.827 18.023 1.00 80.19 133 GLN A C 1
ATOM 1081 O O . GLN A 1 133 ? 7.729 5.928 18.463 1.00 80.19 133 GLN A O 1
ATOM 1086 N N . THR A 1 134 ? 8.000 3.745 18.803 1.00 75.44 134 THR A N 1
ATOM 1087 C CA . THR A 1 134 ? 7.416 3.765 20.156 1.00 75.44 134 THR A CA 1
ATOM 1088 C C . THR A 1 134 ? 8.230 4.598 21.158 1.00 75.44 134 THR A C 1
ATOM 1090 O O . THR A 1 134 ? 7.616 5.421 21.849 1.00 75.44 134 THR A O 1
ATOM 1093 N N . PRO A 1 135 ? 9.571 4.482 21.238 1.00 74.19 135 PRO A N 1
ATOM 1094 C CA . PRO A 1 135 ? 10.386 5.344 22.096 1.00 74.19 135 PRO A CA 1
ATOM 1095 C C . PRO A 1 135 ? 10.235 6.830 21.747 1.00 74.19 135 PRO A C 1
ATOM 1097 O O . PRO A 1 135 ? 9.958 7.650 22.623 1.00 74.19 135 PRO A O 1
ATOM 1100 N N . TRP A 1 136 ? 10.295 7.167 20.456 1.00 71.69 136 TRP A N 1
ATOM 1101 C CA . TRP A 1 136 ? 10.139 8.538 19.967 1.00 71.69 136 TRP A CA 1
ATOM 1102 C C . TRP A 1 136 ? 8.759 9.128 20.285 1.00 71.69 136 TRP A C 1
ATOM 1104 O O . TRP A 1 136 ? 8.641 10.257 20.765 1.00 71.69 136 TRP A O 1
ATOM 1114 N N . ARG A 1 137 ? 7.691 8.341 20.109 1.00 71.00 137 ARG A N 1
ATOM 1115 C CA . ARG A 1 137 ? 6.324 8.738 20.488 1.00 71.00 137 ARG A CA 1
ATOM 1116 C C . ARG A 1 137 ? 6.159 8.922 21.995 1.00 71.00 137 ARG A C 1
ATOM 1118 O O . ARG A 1 137 ? 5.368 9.765 22.413 1.00 71.00 137 ARG A O 1
ATOM 1125 N N . ARG A 1 138 ? 6.846 8.130 22.826 1.00 71.94 138 ARG A N 1
ATOM 1126 C CA . ARG A 1 138 ? 6.850 8.315 24.289 1.00 71.94 138 ARG A CA 1
ATOM 1127 C C . ARG A 1 138 ? 7.565 9.610 24.668 1.00 71.94 138 ARG A C 1
ATOM 1129 O O . ARG A 1 138 ? 7.027 10.369 25.467 1.00 71.94 138 ARG A O 1
ATOM 1136 N N . PHE A 1 139 ? 8.709 9.886 24.051 1.00 79.56 139 PHE A N 1
ATOM 1137 C CA . PHE A 1 139 ? 9.467 11.116 24.264 1.00 79.56 139 PHE A CA 1
ATOM 1138 C C . PHE A 1 139 ? 8.677 12.373 23.867 1.00 79.56 139 PHE A C 1
ATOM 1140 O O . PHE A 1 139 ? 8.467 13.244 24.708 1.00 79.56 139 PHE A O 1
ATOM 1147 N N . LYS A 1 140 ? 8.136 12.430 22.640 1.00 71.69 140 LYS A N 1
ATOM 1148 C CA . LYS A 1 140 ? 7.300 13.558 22.181 1.00 71.69 140 LYS A CA 1
ATOM 1149 C C . LYS A 1 140 ? 6.122 13.837 23.110 1.00 71.69 140 LYS A C 1
ATOM 1151 O O . LYS A 1 140 ? 5.813 14.991 23.377 1.00 71.69 140 LYS A O 1
ATOM 1156 N N . ARG A 1 141 ? 5.482 12.780 23.617 1.00 73.38 141 ARG A N 1
ATOM 1157 C CA . ARG A 1 141 ? 4.348 12.903 24.538 1.00 73.38 141 ARG A CA 1
ATOM 1158 C C . ARG A 1 141 ? 4.756 13.498 25.882 1.00 73.38 141 ARG A C 1
ATOM 1160 O O . ARG A 1 141 ? 4.030 14.330 26.403 1.00 73.38 141 ARG A O 1
ATOM 1167 N N . ARG A 1 142 ? 5.914 13.102 26.424 1.00 77.44 142 ARG A N 1
ATOM 1168 C CA . ARG A 1 142 ? 6.461 13.717 27.644 1.00 77.44 142 ARG A CA 1
ATOM 1169 C C . ARG A 1 142 ? 6.705 15.207 27.422 1.00 77.44 142 ARG A C 1
ATOM 1171 O O . ARG A 1 142 ? 6.160 16.008 28.165 1.00 77.44 142 ARG A O 1
ATOM 1178 N N . LEU A 1 143 ? 7.400 15.574 26.343 1.00 78.75 143 LEU A N 1
ATOM 1179 C CA . LEU A 1 143 ? 7.636 16.980 26.000 1.00 78.75 143 LEU A CA 1
ATOM 1180 C C . LEU A 1 143 ? 6.339 17.787 25.851 1.00 78.75 143 LEU A C 1
ATOM 1182 O O . LEU A 1 143 ? 6.245 18.887 26.383 1.00 78.75 143 LEU A O 1
ATOM 1186 N N . SER A 1 144 ? 5.321 17.253 25.167 1.00 74.50 144 SER A N 1
ATOM 1187 C CA . SER A 1 144 ? 4.043 17.962 25.021 1.00 74.50 144 SER A CA 1
ATOM 1188 C C . SER A 1 144 ? 3.321 18.161 26.353 1.00 74.50 144 SER A C 1
ATOM 1190 O O . SER A 1 144 ? 2.689 19.197 26.549 1.00 74.50 144 SER A O 1
ATOM 1192 N N . THR A 1 145 ? 3.410 17.191 27.269 1.00 77.75 145 THR A N 1
ATOM 1193 C CA . THR A 1 145 ? 2.805 17.299 28.603 1.00 77.75 145 THR A CA 1
ATOM 1194 C C . THR A 1 145 ? 3.522 18.351 29.447 1.00 77.75 145 THR A C 1
ATOM 1196 O O . THR A 1 145 ? 2.846 19.175 30.052 1.00 77.75 145 THR A O 1
ATOM 1199 N N . GLU A 1 146 ? 4.858 18.382 29.423 1.00 84.56 146 GLU A N 1
ATOM 1200 C CA . GLU A 1 146 ? 5.662 19.399 30.124 1.00 84.56 146 GLU A CA 1
ATOM 1201 C C . GLU A 1 146 ? 5.415 20.815 29.575 1.00 84.56 146 GLU A C 1
ATOM 1203 O O . GLU A 1 146 ? 5.258 21.775 30.320 1.00 84.56 146 GLU A O 1
ATOM 1208 N N . LEU A 1 147 ? 5.308 20.973 28.253 1.00 78.88 147 LEU A N 1
ATOM 1209 C CA . LEU A 1 147 ? 4.980 22.275 27.660 1.00 78.88 147 LEU A CA 1
ATOM 1210 C C . LEU A 1 147 ? 3.562 22.731 28.029 1.00 78.88 147 LEU A C 1
ATOM 1212 O O . LEU A 1 147 ? 3.335 23.912 28.292 1.00 78.88 147 LEU A O 1
ATOM 1216 N N . SER A 1 148 ? 2.611 21.797 28.075 1.00 73.00 148 SER A N 1
ATOM 1217 C CA . SER A 1 148 ? 1.225 22.094 28.449 1.00 73.00 148 SER A CA 1
ATOM 1218 C C . SER A 1 148 ? 1.097 22.446 29.934 1.00 73.00 148 SER A C 1
ATOM 1220 O O . SER A 1 148 ? 0.331 23.345 30.281 1.00 73.00 148 SER A O 1
ATOM 1222 N N . SER A 1 149 ? 1.859 21.786 30.814 1.00 80.75 149 SER A N 1
ATOM 1223 C CA . SER A 1 149 ? 1.883 22.095 32.248 1.00 80.75 149 SER A CA 1
ATOM 1224 C C . SER A 1 149 ? 2.495 23.474 32.512 1.00 80.75 149 SER A C 1
ATOM 1226 O O . SER A 1 149 ? 1.925 24.258 33.272 1.00 80.75 149 SER A O 1
ATOM 1228 N N . LEU A 1 150 ? 3.582 23.827 31.818 1.00 78.56 150 LEU A N 1
ATOM 1229 C CA . LEU A 1 150 ? 4.185 25.161 31.880 1.00 78.56 150 LEU A CA 1
ATOM 1230 C C . LEU A 1 150 ? 3.236 26.248 31.363 1.00 78.56 150 LEU A C 1
ATOM 1232 O O . LEU A 1 150 ? 3.081 27.284 32.009 1.00 78.56 150 LEU A O 1
ATOM 1236 N N . ALA A 1 151 ? 2.552 26.006 30.241 1.00 79.44 151 ALA A N 1
ATOM 1237 C CA . ALA A 1 151 ? 1.553 26.931 29.713 1.00 79.44 151 ALA A CA 1
ATOM 1238 C C . ALA A 1 151 ? 0.384 27.136 30.694 1.00 79.44 151 ALA A C 1
ATOM 1240 O O . ALA A 1 151 ? -0.062 28.267 30.893 1.00 79.44 151 ALA A O 1
ATOM 1241 N N . ALA A 1 152 ? -0.078 26.071 31.357 1.00 79.69 152 ALA A N 1
ATOM 1242 C CA . ALA A 1 152 ? -1.126 26.150 32.373 1.00 79.69 152 ALA A CA 1
ATO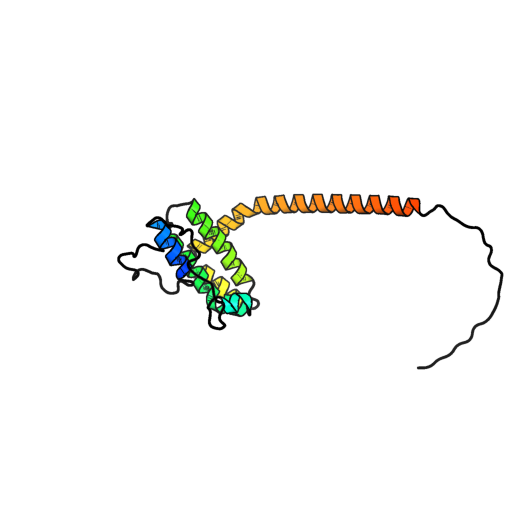M 1243 C C . ALA A 1 152 ? -0.677 26.932 33.619 1.00 79.69 152 ALA A C 1
ATOM 1245 O O . ALA A 1 152 ? -1.436 27.757 34.132 1.00 79.69 152 ALA A O 1
ATOM 1246 N N . LEU A 1 153 ? 0.564 26.733 34.077 1.00 83.00 153 LEU A N 1
ATOM 1247 C CA . LEU A 1 153 ? 1.147 27.492 35.188 1.00 83.00 153 LEU A CA 1
ATOM 1248 C C . LEU A 1 153 ? 1.306 28.977 34.841 1.00 83.00 153 LEU A C 1
ATOM 1250 O O . LEU A 1 153 ? 0.932 29.836 35.642 1.00 83.00 153 LEU A O 1
ATOM 1254 N N . ALA A 1 154 ? 1.798 29.290 33.641 1.00 77.38 154 ALA A N 1
ATOM 1255 C CA . ALA A 1 154 ? 1.929 30.659 33.142 1.00 77.38 154 ALA A CA 1
ATOM 1256 C C . ALA A 1 154 ? 0.561 31.351 33.001 1.00 77.38 154 ALA A C 1
ATOM 1258 O O . ALA A 1 154 ? 0.393 32.512 33.373 1.00 77.38 154 ALA A O 1
ATOM 1259 N N . TYR A 1 155 ? -0.451 30.627 32.518 1.00 79.19 155 TYR A N 1
ATOM 1260 C CA . TYR A 1 155 ? -1.822 31.123 32.451 1.00 79.19 155 TYR A CA 1
ATOM 1261 C C . TYR A 1 155 ? -2.405 31.397 33.849 1.00 79.19 155 TYR A C 1
ATOM 1263 O O . TYR A 1 155 ? -2.955 32.472 34.085 1.00 79.19 155 TYR A O 1
ATOM 1271 N N . ALA A 1 156 ? -2.238 30.472 34.800 1.00 80.25 156 ALA A N 1
ATOM 1272 C CA . ALA A 1 156 ? -2.732 30.620 36.171 1.00 80.25 156 ALA A CA 1
ATOM 1273 C C . ALA A 1 156 ? -2.058 31.783 36.924 1.00 80.25 156 ALA A C 1
ATOM 1275 O O . ALA A 1 156 ? -2.720 32.535 37.642 1.00 80.25 156 ALA A O 1
ATOM 1276 N N . THR A 1 157 ? -0.749 31.962 36.736 1.00 79.56 157 THR A N 1
ATOM 1277 C CA . THR A 1 157 ? 0.015 33.080 37.318 1.00 79.56 157 THR A CA 1
ATOM 1278 C C . THR A 1 157 ? -0.370 34.420 36.698 1.00 79.56 157 THR A C 1
ATOM 1280 O O . THR A 1 157 ? -0.602 35.380 37.434 1.00 79.56 157 THR A O 1
ATOM 1283 N N . ARG A 1 158 ? -0.540 34.488 35.371 1.00 76.38 158 ARG A N 1
ATOM 1284 C CA . ARG A 1 158 ? -1.031 35.694 34.685 1.00 76.38 158 ARG A CA 1
ATOM 1285 C C . ARG A 1 158 ? -2.446 36.071 35.126 1.00 76.38 158 ARG A C 1
ATOM 1287 O O . ARG A 1 158 ? -2.713 37.248 35.345 1.00 76.38 158 ARG A O 1
ATOM 1294 N N . ARG A 1 159 ? -3.335 35.089 35.298 1.00 72.75 159 ARG A N 1
ATOM 1295 C CA . ARG A 1 159 ? -4.701 35.307 35.795 1.00 72.75 159 ARG A CA 1
ATOM 1296 C C . ARG A 1 159 ? -4.707 35.877 37.217 1.00 72.75 159 ARG A C 1
ATOM 1298 O O . ARG A 1 159 ? -5.363 36.885 37.445 1.00 72.75 159 ARG A O 1
ATOM 1305 N N . ARG A 1 160 ? -3.909 35.317 38.134 1.00 73.12 160 ARG A N 1
ATOM 1306 C CA . ARG 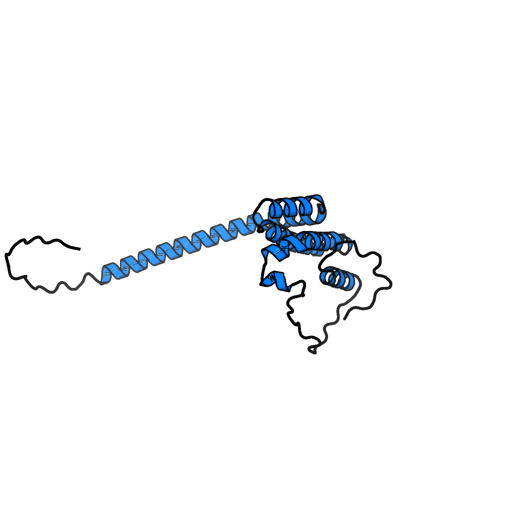A 1 160 ? -3.752 35.862 39.498 1.00 73.12 160 ARG A CA 1
ATOM 1307 C C . ARG A 1 160 ? -3.207 37.291 39.515 1.00 73.12 160 ARG A C 1
ATOM 1309 O O . ARG A 1 160 ? -3.636 38.094 40.334 1.00 73.12 160 ARG A O 1
ATOM 1316 N N . ALA A 1 161 ? -2.277 37.620 38.618 1.00 70.56 161 ALA A N 1
ATOM 1317 C CA . ALA A 1 161 ? -1.720 38.970 38.521 1.00 70.56 161 ALA A CA 1
ATOM 1318 C C . ALA A 1 161 ? -2.740 40.009 38.015 1.00 70.56 161 ALA A C 1
ATOM 1320 O O . ALA A 1 161 ? -2.646 41.179 38.379 1.00 70.56 161 ALA A O 1
ATOM 1321 N N . LEU A 1 162 ? -3.704 39.589 37.188 1.00 69.06 162 LEU A N 1
ATOM 1322 C CA . LEU A 1 162 ? -4.805 40.437 36.721 1.00 69.06 162 LEU A CA 1
ATOM 1323 C C . LEU A 1 162 ? -5.887 40.595 37.801 1.00 69.06 162 LEU A C 1
ATOM 1325 O O . LEU A 1 162 ? -6.280 41.716 38.093 1.00 69.06 162 LEU A O 1
ATOM 1329 N N . GLU A 1 163 ? -6.274 39.510 38.480 1.00 63.88 163 GLU A N 1
ATOM 1330 C CA . GLU A 1 163 ? -7.229 39.552 39.604 1.00 63.88 163 GLU A CA 1
ATOM 1331 C C . GLU A 1 163 ? -6.699 40.387 40.794 1.00 63.88 163 GLU A C 1
ATOM 1333 O O . GLU A 1 163 ? -7.474 41.023 41.502 1.00 63.88 163 GLU A O 1
ATOM 1338 N N . GLY A 1 164 ? -5.375 40.455 40.987 1.00 55.88 164 GLY A N 1
ATOM 1339 C CA . GLY A 1 164 ? -4.738 41.324 41.986 1.00 55.88 164 GLY A CA 1
ATOM 1340 C C . GLY A 1 164 ? -4.635 42.807 41.599 1.00 55.88 164 GLY A C 1
ATOM 1341 O O . GLY A 1 164 ? -4.326 43.627 42.461 1.00 55.88 164 GLY A O 1
ATOM 1342 N N . ARG A 1 165 ? -4.877 43.171 40.329 1.00 54.66 165 ARG A N 1
ATOM 1343 C CA . ARG A 1 165 ? -4.838 44.566 39.846 1.00 54.66 165 ARG A CA 1
ATOM 1344 C C . ARG A 1 165 ? -6.204 45.260 39.853 1.00 54.66 165 ARG A C 1
ATOM 1346 O O . ARG A 1 165 ? -6.227 46.482 39.935 1.00 54.66 165 ARG A O 1
ATOM 1353 N N . ASP A 1 166 ? -7.306 44.511 39.870 1.00 49.25 166 ASP A N 1
ATOM 1354 C CA . ASP A 1 166 ? -8.673 45.066 39.896 1.00 49.25 166 ASP A CA 1
ATOM 1355 C C . ASP A 1 166 ? -9.216 45.341 41.319 1.00 49.25 166 ASP A C 1
ATOM 1357 O O . ASP A 1 166 ? -10.335 45.819 41.488 1.00 49.25 166 ASP A O 1
ATOM 1361 N N . GLY A 1 167 ? -8.430 45.099 42.377 1.00 45.47 167 GLY A N 1
ATOM 1362 C CA . GLY A 1 167 ? -8.844 45.297 43.779 1.00 45.47 167 GLY A CA 1
ATOM 1363 C C . GLY A 1 167 ? -8.809 46.744 44.301 1.00 45.47 167 GLY A C 1
ATOM 1364 O O . GLY A 1 167 ? -8.889 46.950 45.512 1.00 45.47 167 GLY A O 1
ATOM 1365 N N . GLY A 1 168 ? -8.643 47.740 43.426 1.00 44.28 168 GLY A N 1
ATOM 1366 C CA . GLY A 1 168 ? -8.245 49.105 43.784 1.00 44.28 168 GLY A CA 1
ATOM 1367 C C . GLY A 1 168 ? -9.221 50.220 43.407 1.00 44.28 168 GLY A C 1
ATOM 1368 O O . GLY A 1 168 ? -8.761 51.273 42.987 1.00 44.28 168 GLY A O 1
ATOM 1369 N N . TYR A 1 169 ? -10.538 50.042 43.543 1.00 37.12 169 TYR A N 1
ATOM 1370 C CA . TYR A 1 169 ? -11.454 51.188 43.655 1.00 37.12 169 TYR A CA 1
ATOM 1371 C C . TYR A 1 169 ? -12.720 50.787 44.424 1.00 37.12 169 TYR A C 1
ATOM 1373 O O . TYR A 1 169 ? -13.613 50.129 43.896 1.00 37.12 169 TYR A O 1
ATOM 1381 N N . ARG A 1 170 ? -12.781 51.148 45.711 1.00 37.25 170 ARG A N 1
ATOM 1382 C CA . ARG A 1 170 ? -14.000 51.071 46.528 1.00 37.25 170 ARG A CA 1
ATOM 1383 C C . ARG A 1 170 ? -14.515 52.496 46.692 1.00 37.25 170 ARG A C 1
ATOM 1385 O O . ARG A 1 170 ? -14.082 53.218 47.583 1.00 37.25 170 ARG A O 1
ATOM 1392 N N . GLU A 1 171 ? -15.397 52.898 45.787 1.00 34.75 171 GLU A N 1
ATOM 1393 C CA . GLU A 1 171 ? -16.156 54.137 45.905 1.00 34.75 171 GLU A CA 1
ATOM 1394 C C . GLU A 1 171 ? -17.190 53.972 47.026 1.00 34.75 171 GLU A C 1
ATOM 1396 O O . GLU A 1 171 ?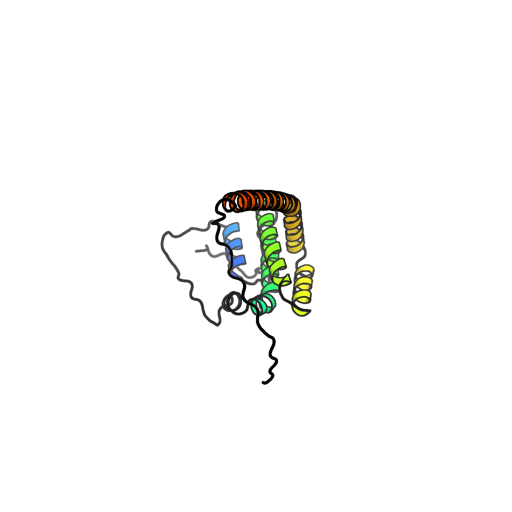 -17.981 53.027 47.057 1.00 34.75 171 GLU A O 1
ATOM 1401 N N . THR A 1 172 ? -17.118 54.860 48.010 1.00 44.09 172 THR A N 1
ATOM 1402 C CA . THR A 1 172 ? -18.032 54.927 49.144 1.00 44.09 172 THR A CA 1
ATOM 1403 C C . THR A 1 172 ? -19.376 55.484 48.695 1.00 44.09 172 THR A C 1
ATOM 1405 O O . THR A 1 172 ? -19.482 56.679 48.443 1.00 44.09 172 THR A O 1
ATOM 1408 N N . THR A 1 173 ? -20.425 54.665 48.674 1.00 35.12 173 THR A N 1
ATOM 1409 C CA . THR A 1 173 ? -21.804 55.162 48.769 1.00 35.12 173 THR A CA 1
ATOM 1410 C C . THR A 1 173 ? -22.638 54.227 49.643 1.00 35.12 173 THR A C 1
ATOM 1412 O O . THR A 1 173 ? -22.801 53.039 49.372 1.00 35.12 173 THR A O 1
ATOM 1415 N N . SER A 1 174 ? -23.115 54.773 50.761 1.00 37.25 174 SER A N 1
ATOM 1416 C CA . SER A 1 174 ? -24.048 54.133 51.689 1.00 37.25 174 SER A CA 1
ATOM 1417 C C . SER A 1 174 ? -25.397 53.856 51.008 1.00 37.25 174 SER A C 1
ATOM 1419 O O . SER A 1 174 ? -25.867 54.708 50.253 1.00 37.25 174 SER A O 1
ATOM 1421 N N . PRO A 1 175 ? -26.077 52.731 51.297 1.00 38.22 175 PRO A N 1
ATOM 1422 C CA . PRO A 1 175 ? -27.416 52.482 50.776 1.00 38.22 175 PRO A CA 1
ATOM 1423 C C . PRO A 1 175 ? -28.484 53.152 51.659 1.00 38.22 175 PRO A C 1
ATOM 1425 O O . PRO A 1 175 ? -28.356 53.134 52.888 1.00 38.22 175 PRO A O 1
ATOM 1428 N N . PRO A 1 176 ? -29.573 53.700 51.088 1.00 39.12 176 PRO A N 1
ATOM 1429 C CA . PRO A 1 176 ? -30.738 54.055 51.874 1.00 39.12 176 PRO A CA 1
ATOM 1430 C C . PRO A 1 176 ? -31.508 52.789 52.266 1.00 39.12 176 PRO A C 1
ATOM 1432 O O . PRO A 1 176 ? -31.706 51.855 51.488 1.00 39.12 176 PRO A O 1
ATOM 1435 N N . THR A 1 177 ? -31.935 52.778 53.518 1.00 45.12 177 THR A N 1
ATOM 1436 C CA . THR A 1 177 ? -32.813 51.793 54.139 1.00 45.12 177 THR A CA 1
ATOM 1437 C C . THR A 1 177 ? -34.212 51.835 53.518 1.00 45.12 177 THR A C 1
ATOM 1439 O O . THR A 1 177 ? -34.826 52.893 53.408 1.00 45.12 177 THR A O 1
ATOM 1442 N N . GLY A 1 178 ? -34.756 50.669 53.156 1.00 36.28 178 GLY A N 1
ATOM 1443 C CA . GLY A 1 178 ? -36.103 50.554 52.591 1.00 36.28 178 GLY A CA 1
ATOM 1444 C C . GLY A 1 178 ? -36.716 49.174 52.812 1.00 36.28 178 GLY A C 1
ATOM 1445 O O . GLY A 1 178 ? -36.469 48.242 52.058 1.00 36.28 178 GLY A O 1
ATOM 1446 N N . ARG A 1 179 ? -37.518 49.053 53.875 1.00 38.22 179 ARG A N 1
ATOM 1447 C CA . ARG A 1 179 ? -38.423 47.928 54.178 1.00 38.22 179 ARG A CA 1
ATOM 1448 C C . ARG A 1 179 ? -39.428 47.693 53.042 1.00 38.22 179 ARG A C 1
ATOM 1450 O O . ARG A 1 179 ? -40.016 48.659 52.572 1.00 38.22 179 ARG A O 1
ATOM 1457 N N . GLY A 1 180 ? -39.813 46.433 52.805 1.00 35.25 180 GLY A N 1
ATOM 1458 C CA . GLY A 1 180 ? -41.196 46.145 52.398 1.00 35.25 180 GLY A CA 1
ATOM 1459 C C . GLY A 1 180 ? -41.466 44.879 51.581 1.00 35.25 180 GLY A C 1
ATOM 1460 O O . GLY A 1 180 ? -41.321 44.889 50.372 1.00 35.25 180 GLY A O 1
ATOM 1461 N N . ARG A 1 181 ? -42.019 43.870 52.271 1.00 36.81 181 ARG A N 1
ATOM 1462 C CA . ARG A 1 181 ? -43.109 42.954 51.853 1.00 36.81 181 ARG A CA 1
ATOM 1463 C C . ARG A 1 181 ? -42.949 42.011 50.640 1.00 36.81 181 ARG A C 1
ATOM 1465 O O . ARG A 1 181 ? -43.110 42.385 49.490 1.00 36.81 181 ARG A O 1
ATOM 1472 N N . ASN A 1 182 ? -42.866 40.722 50.994 1.00 41.94 182 ASN A N 1
ATOM 1473 C CA . ASN A 1 182 ? -43.714 39.601 50.539 1.00 41.94 182 ASN A CA 1
ATOM 1474 C C . ASN A 1 182 ? -44.919 39.961 49.649 1.00 41.94 182 ASN A C 1
ATOM 1476 O O . ASN A 1 182 ? -45.777 40.682 50.151 1.00 41.94 182 ASN A O 1
ATOM 1480 N N . VAL A 1 183 ? -45.076 39.288 48.493 1.00 44.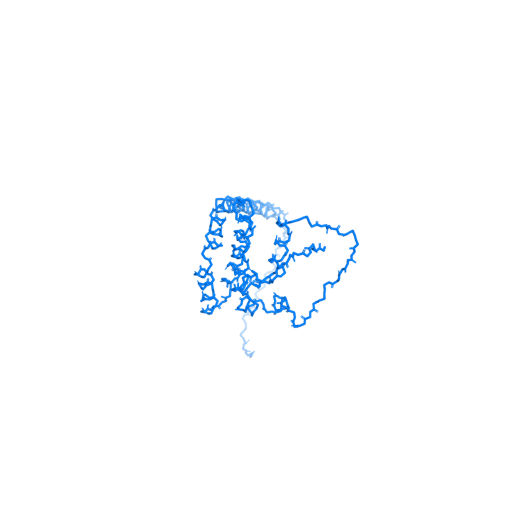94 183 VAL A N 1
ATOM 1481 C CA . VAL A 1 183 ? -46.338 38.665 48.015 1.00 44.94 183 VAL A CA 1
ATOM 1482 C C . VAL A 1 183 ? -46.026 37.490 47.055 1.00 44.94 183 VAL A C 1
ATOM 1484 O O . VAL A 1 183 ? -45.131 37.576 46.221 1.00 44.94 183 VAL A O 1
ATOM 1487 N N . ARG A 1 184 ? -46.778 36.388 47.211 1.00 42.06 184 ARG A N 1
ATOM 1488 C CA . ARG A 1 184 ? -46.862 35.180 46.361 1.00 42.06 184 ARG A CA 1
ATOM 1489 C C . ARG A 1 184 ? -47.668 35.410 45.067 1.00 42.06 184 ARG A C 1
ATOM 1491 O O . ARG A 1 184 ? -48.640 36.150 45.092 1.00 42.06 184 ARG A O 1
ATOM 1498 N N . GLY A 1 185 ? -47.412 34.607 44.033 1.00 34.72 185 GLY A N 1
ATOM 1499 C CA . GLY A 1 185 ? -48.343 34.304 42.923 1.00 34.72 185 GLY A CA 1
ATOM 1500 C C . GLY A 1 185 ? -47.551 33.730 41.743 1.00 34.72 185 GLY A C 1
ATOM 1501 O O . GLY A 1 185 ? -46.634 34.395 41.287 1.00 34.72 185 GLY A O 1
ATOM 1502 N N . SER A 1 186 ? -47.604 32.436 41.409 1.00 37.41 186 SER A N 1
ATOM 1503 C CA . SER A 1 186 ? -48.679 31.592 40.843 1.00 37.41 186 SER A CA 1
ATOM 1504 C C . SER A 1 186 ? -48.984 31.861 39.365 1.00 37.41 186 SER A C 1
ATOM 1506 O O . SER A 1 186 ? -49.325 32.984 39.010 1.00 37.41 186 SER A O 1
ATOM 1508 N N . HIS A 1 187 ? -48.975 30.758 38.600 1.00 38.38 187 HIS A N 1
ATOM 1509 C CA . HIS A 1 187 ? -49.416 30.550 37.207 1.00 38.38 187 HIS A CA 1
ATOM 1510 C C . HIS A 1 187 ? -48.505 31.151 36.121 1.00 38.38 187 HIS A C 1
ATOM 1512 O O . HIS A 1 187 ? -48.044 32.274 36.258 1.00 38.38 187 HIS A O 1
ATOM 1518 N N . ALA A 1 188 ? -48.192 30.474 35.017 1.00 39.59 188 ALA A N 1
ATOM 1519 C CA . ALA A 1 188 ? -48.571 29.171 34.465 1.00 39.59 188 ALA A CA 1
ATOM 1520 C C . ALA A 1 188 ? -47.405 28.656 33.600 1.00 39.59 188 ALA A C 1
ATOM 1522 O O . ALA A 1 188 ? -46.572 29.501 33.197 1.00 39.59 188 ALA A O 1
#